Protein AF-A0A3D4QYA9-F1 (afdb_monomer)

Solvent-accessible surface area (backbone atoms only — not comparable to full-atom values): 11476 Å² total; per-residue (Å²): 119,68,68,63,53,51,53,52,53,53,53,50,51,51,52,52,50,52,54,54,56,55,59,68,63,69,72,72,74,87,55,93,88,42,96,85,51,82,88,72,54,69,64,58,55,50,51,50,52,50,51,49,52,65,72,68,52,95,71,85,90,79,85,86,74,91,77,74,86,68,78,81,72,56,66,67,61,55,52,50,53,53,49,53,52,51,52,51,50,51,52,51,54,50,50,53,54,50,49,56,54,49,52,54,50,49,55,52,51,49,56,52,45,52,60,65,67,50,52,71,44,82,46,78,46,44,50,77,29,30,40,36,29,26,57,71,9,35,40,29,37,68,44,58,44,37,22,29,28,31,24,85,90,45,48,27,32,30,69,69,80,74,46,68,31,44,68,68,42,74,56,63,65,74,34,43,31,38,2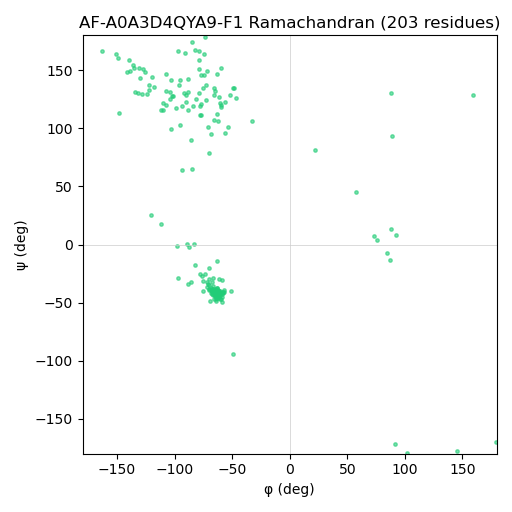2,86,42,69,46,63,14,30,42,36,31,73,28,75,50,35,36,32,37,37,27,69,55,68,47,81,85

Radius of gyration: 50.45 Å; Cα contacts (8 Å, |Δi|>4): 268; chains: 1; bounding box: 136×49×94 Å

Secondary structure (DSSP, 8-state):
-HHHHHHHHHHHHHHHHHHHHHHHTT-----TTSTTS----HHHHHHHHHHHHHHH-------SS---------HHHHHHHHHHHHHHHHHHHHHHHHHHHHHHHHHHHHHHHHHHH--SEEEEEETT-EEEE-TT-EEEEEES-EEEE-BTTBPEEETTTTEEEPTTPEEPTT-EEE-SSSSS-EEEE-SSEEEEEEES-EEE-

Structure (mmCIF, N/CA/C/O backbone):
data_AF-A0A3D4QYA9-F1
#
_entry.id   AF-A0A3D4QYA9-F1
#
loop_
_atom_site.group_PDB
_atom_site.id
_atom_site.type_symbol
_atom_site.label_atom_id
_atom_site.label_alt_id
_atom_site.label_comp_id
_atom_site.label_asym_id
_atom_site.label_entity_id
_atom_site.label_seq_id
_atom_site.pdbx_PDB_ins_code
_atom_site.Cartn_x
_atom_site.Cartn_y
_atom_site.Cartn_z
_atom_site.occupancy
_atom_site.B_iso_or_equiv
_atom_site.auth_seq_id
_atom_site.auth_comp_id
_atom_site.auth_asym_id
_atom_site.auth_atom_id
_atom_site.pdbx_PDB_model_num
ATOM 1 N N . MET A 1 1 ? 113.263 33.144 -18.956 1.00 58.06 1 MET A N 1
ATOM 2 C CA . MET A 1 1 ? 112.636 31.944 -19.574 1.00 58.06 1 MET A CA 1
ATOM 3 C C . MET A 1 1 ? 111.097 31.879 -19.493 1.00 58.06 1 MET A C 1
ATOM 5 O O . MET A 1 1 ? 110.499 31.242 -20.350 1.00 58.06 1 MET A O 1
ATOM 9 N N . ARG A 1 2 ? 110.417 32.548 -18.541 1.00 56.66 2 ARG A N 1
ATOM 10 C CA . ARG A 1 2 ? 108.942 32.464 -18.377 1.00 56.66 2 ARG A CA 1
ATOM 11 C C . ARG A 1 2 ? 108.107 33.177 -19.464 1.00 56.66 2 ARG A C 1
ATOM 13 O O . ARG A 1 2 ? 107.046 32.678 -19.818 1.00 56.66 2 ARG A O 1
ATOM 20 N N . LYS A 1 3 ? 108.591 34.290 -20.041 1.00 63.91 3 LYS A N 1
ATOM 21 C CA . LYS A 1 3 ? 107.883 35.043 -21.106 1.00 63.91 3 LYS A CA 1
ATOM 22 C C . LYS A 1 3 ? 107.712 34.231 -22.400 1.00 63.91 3 LYS A C 1
ATOM 24 O O . LYS A 1 3 ? 106.603 34.141 -22.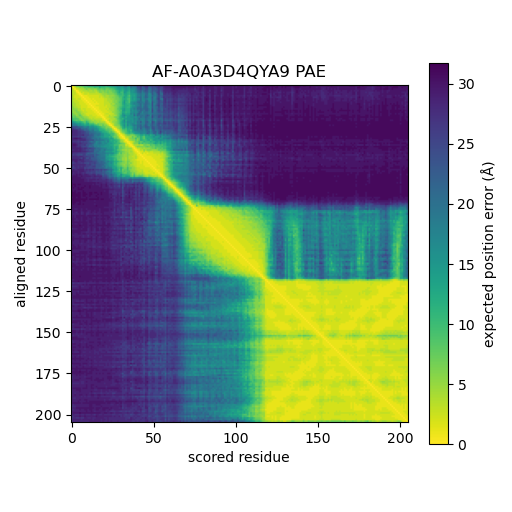905 1.00 63.91 3 LYS A O 1
ATOM 29 N N . LYS A 1 4 ? 108.775 33.565 -22.878 1.00 65.44 4 LYS A N 1
ATOM 30 C CA . LYS A 1 4 ? 108.730 32.738 -24.104 1.00 65.44 4 LYS A CA 1
ATOM 31 C C . LYS A 1 4 ? 107.770 31.545 -23.979 1.00 65.44 4 LYS A C 1
ATOM 33 O O . LYS A 1 4 ? 107.049 31.252 -24.920 1.00 65.44 4 LYS A O 1
ATOM 38 N N . ARG A 1 5 ? 107.694 30.914 -22.797 1.00 69.19 5 ARG A N 1
ATOM 39 C CA . ARG A 1 5 ? 106.740 29.821 -22.529 1.00 69.19 5 ARG A CA 1
ATOM 40 C C . ARG A 1 5 ? 105.282 30.298 -22.544 1.00 69.19 5 ARG A C 1
ATOM 42 O O . ARG A 1 5 ? 104.446 29.615 -23.111 1.00 69.19 5 ARG A O 1
ATOM 49 N N . ARG A 1 6 ? 104.978 31.483 -21.995 1.00 74.19 6 ARG A N 1
ATOM 50 C CA . ARG A 1 6 ? 103.620 32.067 -22.053 1.00 74.19 6 ARG A CA 1
ATOM 51 C C . ARG A 1 6 ? 103.184 32.392 -23.483 1.00 74.19 6 ARG A C 1
ATOM 53 O O . ARG A 1 6 ? 102.049 32.110 -23.834 1.00 74.19 6 ARG A O 1
ATOM 60 N N . VAL A 1 7 ? 104.093 32.921 -24.305 1.00 75.94 7 VAL A N 1
ATOM 61 C CA . VAL A 1 7 ? 103.821 33.188 -25.730 1.00 75.94 7 VAL A CA 1
ATOM 62 C C . VAL A 1 7 ? 103.520 31.890 -26.487 1.00 75.94 7 VAL A C 1
ATOM 64 O O . VAL A 1 7 ? 102.583 31.857 -27.275 1.00 75.94 7 VAL A O 1
ATOM 67 N N . LEU A 1 8 ? 104.243 30.804 -26.190 1.00 80.06 8 LEU A N 1
ATOM 68 C CA . LEU A 1 8 ? 103.997 29.496 -26.803 1.00 80.06 8 LEU A CA 1
ATOM 69 C C . LEU A 1 8 ? 102.608 28.929 -26.444 1.00 80.06 8 LEU A C 1
ATOM 71 O O . LEU A 1 8 ? 101.908 28.430 -27.318 1.00 80.06 8 LEU A O 1
ATOM 75 N N . TYR A 1 9 ? 102.183 29.051 -25.180 1.00 81.62 9 TYR A N 1
ATOM 76 C CA . TYR A 1 9 ? 100.856 28.588 -24.754 1.00 81.62 9 TYR A CA 1
ATOM 77 C C . TYR A 1 9 ? 99.718 29.407 -25.369 1.00 81.62 9 TYR A C 1
ATOM 79 O O . TYR A 1 9 ? 98.710 28.832 -25.766 1.00 81.62 9 TYR A O 1
ATOM 87 N N . VAL A 1 10 ? 99.883 30.728 -25.501 1.00 81.75 10 VAL A N 1
ATOM 88 C CA . VAL A 1 10 ? 98.885 31.587 -26.161 1.00 81.75 10 VAL A CA 1
ATOM 89 C C . VAL A 1 10 ? 98.782 31.262 -27.652 1.00 81.75 10 VAL A C 1
ATOM 91 O O . VAL A 1 10 ? 97.675 31.204 -28.175 1.00 81.75 10 VAL A O 1
ATOM 94 N N . ALA A 1 11 ? 99.902 30.981 -28.323 1.00 82.06 11 ALA A N 1
ATOM 95 C CA . ALA A 1 11 ? 99.899 30.563 -29.725 1.00 82.06 11 ALA A CA 1
ATOM 96 C C . ALA A 1 11 ? 99.204 29.206 -29.926 1.00 82.06 11 ALA A C 1
ATOM 98 O O . ALA A 1 11 ? 98.417 29.055 -30.857 1.00 82.06 11 ALA A O 1
ATOM 99 N N . PHE A 1 12 ? 99.436 28.241 -29.030 1.00 84.62 12 PHE A N 1
ATOM 100 C CA . PHE A 1 12 ? 98.763 26.942 -29.087 1.00 84.62 12 PHE A CA 1
ATOM 101 C C . PHE A 1 12 ? 97.258 27.061 -28.819 1.00 84.62 12 PHE A C 1
ATOM 103 O O . PHE A 1 12 ? 96.459 26.442 -29.513 1.00 84.62 12 PHE A O 1
ATOM 110 N N . LEU A 1 13 ? 96.859 27.904 -27.862 1.00 83.94 13 LEU A N 1
ATOM 111 C CA . LEU A 1 13 ? 95.450 28.140 -27.543 1.00 83.94 13 LEU A CA 1
ATOM 112 C C . LEU A 1 13 ? 94.735 28.875 -28.689 1.00 83.94 13 LEU A C 1
ATOM 114 O O . LEU A 1 13 ? 93.625 28.501 -29.047 1.00 83.94 13 LEU A O 1
ATOM 118 N N . LEU A 1 14 ? 95.398 29.836 -29.339 1.00 82.56 14 LEU A N 1
ATOM 119 C CA . LEU A 1 14 ? 94.901 30.454 -30.573 1.00 82.56 14 LEU A CA 1
ATOM 120 C C . LEU A 1 14 ? 94.747 29.431 -31.702 1.00 82.56 14 LEU A C 1
ATOM 122 O O . LEU A 1 14 ? 93.726 29.433 -32.380 1.00 82.56 14 LEU A O 1
ATOM 126 N N . MET A 1 15 ? 95.709 28.525 -31.879 1.00 82.75 15 MET A N 1
ATOM 127 C CA . MET A 1 15 ? 95.613 27.480 -32.901 1.00 82.75 15 MET A CA 1
ATOM 128 C C . MET A 1 15 ? 94.478 26.485 -32.604 1.00 82.75 15 MET A C 1
ATOM 130 O O . MET A 1 15 ? 93.762 26.075 -33.515 1.00 82.75 15 MET A O 1
ATOM 134 N N . ALA A 1 16 ? 94.266 26.139 -31.332 1.00 80.50 16 ALA A N 1
ATOM 135 C CA . ALA A 1 16 ? 93.157 25.293 -30.894 1.00 80.50 16 ALA A CA 1
ATOM 136 C C . ALA A 1 16 ? 91.791 25.967 -31.125 1.00 80.50 16 ALA A C 1
ATOM 138 O O . ALA A 1 16 ? 90.848 25.323 -31.572 1.00 80.50 16 ALA A O 1
ATOM 139 N N . VAL A 1 17 ? 91.686 27.279 -30.892 1.00 80.44 17 VAL A N 1
ATOM 140 C CA . VAL A 1 17 ? 90.458 28.042 -31.173 1.00 80.44 17 VAL A CA 1
ATOM 141 C C . VAL A 1 17 ? 90.207 28.147 -32.678 1.00 80.44 17 VAL A C 1
ATOM 143 O O . VAL A 1 17 ? 89.078 27.954 -33.118 1.00 80.44 17 VAL A O 1
ATOM 146 N N . VAL A 1 18 ? 91.248 28.382 -33.484 1.00 78.19 18 VAL A N 1
ATOM 147 C CA . VAL A 1 18 ? 91.127 28.425 -34.951 1.00 78.19 18 VAL A CA 1
ATOM 148 C C . VAL A 1 18 ? 90.703 27.064 -35.508 1.00 78.19 18 VAL A C 1
ATOM 150 O O . VAL A 1 18 ? 89.824 27.011 -36.360 1.00 78.19 18 VAL A O 1
ATOM 153 N N . THR A 1 19 ? 91.258 25.963 -34.996 1.00 72.25 19 THR A N 1
ATOM 154 C CA . THR A 1 19 ? 90.879 24.604 -35.426 1.00 72.25 19 THR A CA 1
ATOM 155 C C . THR A 1 19 ? 89.474 24.199 -34.967 1.00 72.25 19 THR A C 1
ATOM 157 O O . THR A 1 19 ? 88.755 23.545 -35.718 1.00 72.25 19 THR A O 1
ATOM 160 N N . ALA A 1 20 ? 89.028 24.637 -33.786 1.00 66.56 20 ALA A N 1
ATOM 161 C CA . ALA A 1 20 ? 87.646 24.436 -33.343 1.00 66.56 20 ALA A CA 1
ATOM 162 C C . ALA A 1 20 ? 86.640 25.252 -34.178 1.00 66.56 20 ALA A C 1
ATOM 164 O O . ALA A 1 20 ? 85.556 24.762 -34.495 1.00 66.56 20 ALA A O 1
ATOM 165 N N . PHE A 1 21 ? 87.006 26.473 -34.582 1.00 65.50 21 PHE A N 1
ATOM 166 C CA . PHE A 1 21 ? 86.156 27.328 -35.412 1.00 65.50 21 PHE A CA 1
ATOM 167 C C . PHE A 1 21 ? 86.039 26.814 -36.857 1.00 65.50 21 PHE A C 1
ATOM 169 O O . PHE A 1 21 ? 84.971 26.907 -37.457 1.00 65.50 21 PHE A O 1
ATOM 176 N N . THR A 1 22 ? 87.097 26.212 -37.415 1.00 63.59 22 THR A N 1
ATOM 177 C CA . THR A 1 22 ? 87.034 25.598 -38.753 1.00 63.59 22 THR A CA 1
ATOM 178 C C . THR A 1 22 ? 86.294 24.259 -38.761 1.00 63.59 22 THR A C 1
ATOM 180 O O . THR A 1 22 ? 85.612 23.964 -39.738 1.00 63.59 22 THR A O 1
ATOM 183 N N . ALA A 1 23 ? 86.348 23.476 -37.677 1.00 58.88 23 ALA A N 1
ATOM 184 C CA . ALA A 1 23 ? 85.571 22.239 -37.557 1.00 58.88 23 ALA A CA 1
ATOM 185 C C . ALA A 1 23 ? 84.053 22.496 -37.455 1.00 58.88 23 ALA A C 1
ATOM 187 O O . ALA A 1 23 ? 83.264 21.714 -37.981 1.00 58.88 23 ALA A O 1
ATOM 188 N N . ALA A 1 24 ? 83.633 23.617 -36.853 1.00 53.41 24 ALA A N 1
ATOM 189 C CA . ALA A 1 24 ? 82.222 24.013 -36.778 1.00 53.41 24 ALA A CA 1
ATOM 190 C C . ALA A 1 24 ? 81.623 24.443 -38.137 1.00 53.41 24 ALA A C 1
ATOM 192 O O . ALA A 1 24 ? 80.409 24.395 -38.310 1.00 53.41 24 ALA A O 1
ATOM 193 N N . GLN A 1 25 ? 82.459 24.807 -39.118 1.00 55.16 25 GLN A N 1
ATOM 194 C CA . GLN A 1 25 ? 82.044 25.170 -40.483 1.00 55.16 25 GLN A CA 1
ATOM 195 C C . GLN A 1 25 ? 81.945 23.953 -41.431 1.00 55.16 25 GLN A C 1
ATOM 197 O O . GLN A 1 25 ? 81.563 24.111 -42.587 1.00 55.16 25 GLN A O 1
ATOM 202 N N . ALA A 1 26 ? 82.274 22.736 -40.970 1.00 50.09 26 ALA A N 1
ATOM 203 C CA . ALA A 1 26 ? 82.218 21.509 -41.778 1.00 50.09 26 ALA A CA 1
ATOM 204 C C . ALA A 1 26 ? 80.819 20.863 -41.847 1.00 50.09 26 ALA A C 1
ATOM 206 O O . ALA A 1 26 ? 80.640 19.852 -42.522 1.00 50.09 26 ALA A O 1
ATOM 207 N N . ALA A 1 27 ? 79.811 21.457 -41.205 1.00 51.06 27 ALA A N 1
ATOM 208 C CA . ALA A 1 27 ? 78.408 21.143 -41.451 1.00 51.06 27 ALA A CA 1
ATOM 209 C C . ALA A 1 27 ? 77.847 22.116 -42.501 1.00 51.06 27 ALA A C 1
ATOM 211 O O . ALA A 1 27 ? 76.977 22.933 -42.212 1.00 51.06 27 ALA A O 1
ATOM 212 N N . THR A 1 28 ? 78.380 22.054 -43.725 1.00 50.16 28 THR A N 1
ATOM 213 C CA . THR A 1 28 ? 77.720 22.681 -44.873 1.00 50.16 28 THR A CA 1
ATOM 214 C C . THR A 1 28 ? 76.471 21.856 -45.175 1.00 50.16 28 THR A C 1
ATOM 216 O O . THR A 1 28 ? 76.530 20.731 -45.670 1.00 50.16 28 THR A O 1
ATOM 219 N N . SER A 1 29 ? 75.324 22.360 -44.737 1.00 52.62 29 SER A N 1
ATOM 220 C CA . SER A 1 29 ? 74.022 21.796 -45.061 1.00 52.62 29 SER A CA 1
ATOM 221 C C . SER A 1 29 ? 73.850 21.811 -46.578 1.00 52.62 29 SER A C 1
ATOM 223 O O . SER A 1 29 ? 73.904 22.877 -47.188 1.00 52.62 29 SER A O 1
ATOM 225 N N . ALA A 1 30 ? 73.666 20.629 -47.171 1.00 53.91 30 ALA A N 1
ATOM 226 C CA . ALA A 1 30 ? 73.371 20.449 -48.586 1.00 53.91 30 ALA A CA 1
ATOM 227 C C . ALA A 1 30 ? 72.145 21.291 -48.974 1.00 53.91 30 ALA A C 1
ATOM 229 O O . ALA A 1 30 ? 71.004 20.937 -48.679 1.00 53.91 30 ALA A O 1
ATOM 230 N N . GLN A 1 31 ? 72.402 22.439 -49.596 1.00 57.50 31 GLN A N 1
ATOM 231 C CA . GLN A 1 31 ? 71.375 23.293 -50.171 1.00 57.50 31 GLN A CA 1
ATOM 232 C C . GLN A 1 31 ? 70.972 22.670 -51.524 1.00 57.50 31 GLN A C 1
ATOM 234 O O . GLN A 1 31 ? 71.870 22.348 -52.313 1.00 57.50 31 GLN A O 1
ATOM 239 N N . PRO A 1 32 ? 69.671 22.478 -51.811 1.00 61.09 32 PRO A N 1
ATOM 240 C CA . PRO A 1 32 ? 69.214 21.939 -53.094 1.00 61.09 32 PRO A CA 1
ATOM 241 C C . PRO A 1 32 ? 69.815 22.719 -54.275 1.00 61.09 32 PRO A C 1
ATOM 243 O O . PRO A 1 32 ? 69.748 23.950 -54.282 1.00 61.09 32 PRO A O 1
ATOM 246 N N . GLY A 1 33 ? 70.419 22.022 -55.246 1.00 65.25 33 GLY A N 1
ATOM 247 C CA . GLY A 1 33 ? 71.096 22.640 -56.395 1.00 65.25 33 GLY A CA 1
ATOM 248 C C . GLY A 1 33 ? 72.581 23.003 -56.211 1.00 65.25 33 GLY A C 1
ATOM 249 O O . GLY A 1 33 ? 73.117 23.754 -57.025 1.00 65.25 33 GLY A O 1
ATOM 250 N N . SER A 1 34 ? 73.255 22.513 -55.162 1.00 71.69 34 SER A N 1
ATOM 251 C CA . SER A 1 34 ? 74.718 22.651 -54.998 1.00 71.69 34 SER A CA 1
ATOM 252 C C . SER A 1 34 ? 75.513 21.642 -55.845 1.00 71.69 34 SER A C 1
ATOM 254 O O . SER A 1 34 ? 74.964 20.654 -56.315 1.00 71.69 34 SER A O 1
ATOM 256 N N . GLU A 1 35 ? 76.827 21.835 -56.003 1.00 62.38 35 GLU A N 1
ATOM 257 C CA . GLU A 1 35 ? 77.699 20.905 -56.755 1.00 62.38 35 GLU A CA 1
ATOM 258 C C . GLU A 1 35 ? 77.784 19.489 -56.146 1.00 62.38 35 GLU A C 1
ATOM 260 O O . GLU A 1 35 ? 78.235 18.557 -56.807 1.00 62.38 35 GLU A O 1
ATOM 265 N N . PHE A 1 36 ? 77.340 19.316 -54.895 1.00 57.78 36 PHE A N 1
ATOM 266 C CA . PHE A 1 36 ? 77.221 18.012 -54.234 1.00 57.78 36 PHE A CA 1
ATOM 267 C C . PHE A 1 36 ? 75.856 17.338 -54.465 1.00 57.78 36 PHE A C 1
ATOM 269 O O . PHE A 1 36 ? 75.622 16.251 -53.936 1.00 57.78 36 PHE A O 1
ATOM 276 N N . ASP A 1 37 ? 74.954 17.968 -55.225 1.00 73.12 37 ASP A N 1
ATOM 277 C CA . ASP A 1 37 ? 73.668 17.394 -55.620 1.00 73.12 37 ASP A CA 1
ATOM 278 C C . ASP A 1 37 ? 73.887 16.387 -56.767 1.00 73.12 37 ASP A C 1
ATOM 280 O O . ASP A 1 37 ? 74.420 16.759 -57.820 1.00 73.12 37 ASP A O 1
ATOM 284 N N . PRO A 1 38 ? 73.554 15.094 -56.593 1.00 73.12 38 PRO A N 1
ATOM 285 C CA . PRO A 1 38 ? 73.741 14.109 -57.647 1.00 73.12 38 PRO A CA 1
ATOM 286 C C . PRO A 1 38 ? 72.924 14.481 -58.889 1.00 73.12 38 PRO A C 1
ATOM 288 O O . PRO A 1 38 ? 71.696 14.550 -58.851 1.00 73.12 38 PRO A O 1
ATOM 291 N N . LEU A 1 39 ? 73.599 14.648 -60.031 1.00 73.12 39 LEU A N 1
ATOM 292 C CA . LEU A 1 39 ? 72.913 14.806 -61.310 1.00 73.12 39 LEU A CA 1
ATOM 293 C C . LEU A 1 39 ? 72.178 13.508 -61.659 1.00 73.12 39 LEU A C 1
ATOM 295 O O . LEU A 1 39 ? 72.786 12.516 -62.063 1.00 73.12 39 LEU A O 1
ATOM 299 N N . VAL A 1 40 ? 70.855 13.529 -61.540 1.00 78.56 40 VAL A N 1
ATOM 300 C CA . VAL A 1 40 ? 69.990 12.472 -62.065 1.00 78.56 40 VAL A CA 1
ATOM 301 C C . VAL A 1 40 ? 69.610 12.774 -63.511 1.00 78.56 40 VAL A C 1
ATOM 303 O O . VAL A 1 40 ? 69.398 13.924 -63.901 1.00 78.56 40 VAL A O 1
ATOM 306 N N . THR A 1 41 ? 69.530 11.735 -64.341 1.00 82.00 41 THR A N 1
ATOM 307 C CA . THR A 1 41 ? 69.090 11.893 -65.728 1.00 82.00 41 THR A CA 1
ATOM 308 C C . THR A 1 41 ? 67.591 12.169 -65.772 1.00 82.00 41 THR A C 1
ATOM 310 O O . THR A 1 41 ? 66.820 11.660 -64.956 1.00 82.00 41 THR A O 1
ATOM 313 N N . LYS A 1 42 ? 67.147 12.928 -66.781 1.00 78.81 42 LYS A N 1
ATOM 314 C CA . LYS A 1 42 ? 65.717 13.157 -67.035 1.00 78.81 42 LYS A CA 1
ATOM 315 C C . LYS A 1 42 ? 64.931 11.837 -67.089 1.00 78.81 42 LYS A C 1
ATOM 317 O O . LYS A 1 42 ? 63.853 11.752 -66.521 1.00 78.81 42 LYS A O 1
ATOM 322 N N . SER A 1 43 ? 65.502 10.799 -67.708 1.00 83.06 43 SER A N 1
ATOM 323 C CA . SER A 1 43 ? 64.874 9.477 -67.806 1.00 83.06 43 SER A CA 1
ATOM 324 C C . SER A 1 43 ? 64.653 8.810 -66.449 1.00 83.06 43 SER A C 1
ATOM 326 O O . SER A 1 43 ? 63.624 8.180 -66.267 1.00 83.06 43 SER A O 1
ATOM 328 N N . TYR A 1 44 ? 65.582 8.963 -65.500 1.00 82.00 44 TYR A N 1
ATOM 329 C CA . TYR A 1 44 ? 65.439 8.411 -64.153 1.00 82.00 44 TYR A CA 1
ATOM 330 C C . TYR A 1 44 ? 64.306 9.104 -63.392 1.00 82.00 44 TYR A C 1
ATOM 332 O O . TYR A 1 44 ? 63.493 8.451 -62.747 1.00 82.00 44 TYR A O 1
ATOM 340 N N . VAL A 1 45 ? 64.213 10.431 -63.506 1.00 80.75 45 VAL A N 1
ATOM 341 C CA . VAL A 1 45 ? 63.112 11.199 -62.906 1.00 80.75 45 VAL A CA 1
ATOM 342 C C . VA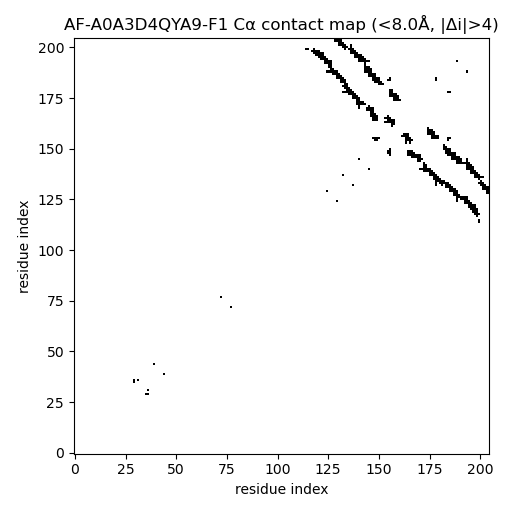L A 1 45 ? 61.773 10.804 -63.532 1.00 80.75 45 VAL A C 1
ATOM 344 O O . VAL A 1 45 ? 60.818 10.534 -62.806 1.00 80.75 45 VAL A O 1
ATOM 347 N N . ASP A 1 46 ? 61.716 10.704 -64.862 1.00 79.81 46 ASP A N 1
ATOM 348 C CA . ASP A 1 46 ? 60.513 10.306 -65.598 1.00 79.81 46 ASP A CA 1
ATOM 349 C C . ASP A 1 46 ? 60.075 8.870 -65.239 1.00 79.81 46 ASP A C 1
ATOM 351 O O . ASP A 1 46 ? 58.896 8.636 -64.979 1.00 79.81 46 ASP A O 1
ATOM 355 N N . GLU A 1 47 ? 61.013 7.919 -65.159 1.00 83.12 47 GLU A N 1
ATOM 356 C CA . GLU A 1 47 ? 60.763 6.521 -64.773 1.00 83.12 47 GLU A CA 1
ATOM 357 C C . GLU A 1 47 ? 60.215 6.422 -63.348 1.00 83.12 47 GLU A C 1
ATOM 359 O O . GLU A 1 47 ? 59.230 5.722 -63.107 1.00 83.12 47 GLU A O 1
ATOM 364 N N . GLN A 1 48 ? 60.797 7.167 -62.405 1.00 81.25 48 GLN A N 1
ATOM 365 C CA . GLN A 1 48 ? 60.309 7.181 -61.031 1.00 81.25 48 GLN A CA 1
ATOM 366 C C . GLN A 1 48 ? 58.913 7.803 -60.946 1.00 81.25 48 GLN A C 1
ATOM 368 O O . GLN A 1 48 ? 58.039 7.235 -60.297 1.00 81.25 48 GLN A O 1
ATOM 373 N N . ILE A 1 49 ? 58.642 8.903 -61.656 1.00 80.88 49 ILE A N 1
ATOM 374 C CA . ILE A 1 49 ? 57.293 9.490 -61.733 1.00 80.88 49 ILE A CA 1
ATOM 375 C C . ILE A 1 49 ? 56.297 8.503 -62.351 1.00 80.88 49 ILE A C 1
ATOM 377 O O . ILE A 1 49 ? 55.168 8.391 -61.869 1.00 80.88 49 ILE A O 1
ATOM 381 N N . GLN A 1 50 ? 56.696 7.759 -63.382 1.00 79.12 50 GLN A N 1
ATOM 382 C CA . GLN A 1 50 ? 55.852 6.759 -64.031 1.00 79.12 50 GLN A CA 1
ATOM 383 C C . GLN A 1 50 ? 55.568 5.570 -63.100 1.00 79.12 50 GLN A C 1
ATOM 385 O O . GLN A 1 50 ? 54.421 5.132 -62.996 1.00 79.12 50 GLN A O 1
ATOM 390 N N . LEU A 1 51 ? 56.571 5.107 -62.349 1.00 75.44 51 LEU A N 1
ATOM 391 C CA . LEU A 1 51 ? 56.423 4.097 -61.300 1.00 75.44 51 LEU A CA 1
ATOM 392 C C . LEU A 1 51 ? 55.507 4.582 -60.173 1.00 75.44 51 LEU A C 1
ATOM 394 O O . LEU A 1 51 ? 54.601 3.853 -59.769 1.00 75.44 51 LEU A O 1
ATOM 398 N N . LEU A 1 52 ? 55.687 5.814 -59.698 1.00 71.44 52 LEU A N 1
ATOM 399 C CA . LEU A 1 52 ? 54.813 6.439 -58.705 1.00 71.44 52 LEU A CA 1
ATOM 400 C C . LEU A 1 52 ? 53.374 6.559 -59.225 1.00 71.44 52 LEU A C 1
ATOM 402 O O . LEU A 1 52 ? 52.444 6.198 -58.513 1.00 71.44 52 LEU A O 1
ATOM 406 N N . THR A 1 53 ? 53.190 6.967 -60.479 1.00 69.81 53 THR A N 1
ATOM 407 C CA . THR A 1 53 ? 51.876 7.080 -61.133 1.00 69.81 53 THR A CA 1
ATOM 408 C C . THR A 1 53 ? 51.208 5.711 -61.280 1.00 69.81 53 THR A C 1
ATOM 410 O O . THR A 1 53 ? 50.018 5.568 -61.012 1.00 69.81 53 THR A O 1
ATOM 413 N N . SER A 1 54 ? 51.975 4.672 -61.624 1.00 66.69 54 SER A N 1
ATOM 414 C CA . SER A 1 54 ? 51.474 3.294 -61.698 1.00 66.69 54 SER A CA 1
ATOM 415 C C . SER A 1 54 ? 51.077 2.732 -60.326 1.00 66.69 54 SER A C 1
ATOM 417 O O . SER A 1 54 ? 50.080 2.021 -60.227 1.00 66.69 54 SER A O 1
ATOM 419 N N . LYS A 1 55 ? 51.808 3.094 -59.257 1.00 68.19 55 LYS A N 1
ATOM 420 C CA . LYS A 1 55 ? 51.505 2.707 -57.869 1.00 68.19 55 LYS A CA 1
ATOM 421 C C . LYS A 1 55 ? 50.344 3.498 -57.256 1.00 68.19 55 LYS A C 1
ATOM 423 O O . LYS A 1 55 ? 49.694 2.978 -56.356 1.00 68.19 55 LYS A O 1
ATOM 428 N N . ILE A 1 56 ? 50.096 4.727 -57.717 1.00 72.56 56 ILE A N 1
ATOM 429 C CA . ILE A 1 56 ? 49.013 5.602 -57.230 1.00 72.56 56 ILE A CA 1
ATOM 430 C C . ILE A 1 56 ? 47.654 5.284 -57.882 1.00 72.56 56 ILE A C 1
ATOM 432 O O . ILE A 1 56 ? 46.624 5.585 -57.291 1.00 72.56 56 ILE A O 1
ATOM 436 N N . GLY A 1 57 ? 47.627 4.568 -59.009 1.00 54.78 57 GLY A N 1
ATOM 437 C CA . GLY A 1 57 ? 46.423 3.882 -59.483 1.00 54.78 57 GLY A CA 1
ATOM 438 C C . GLY A 1 57 ? 45.481 4.716 -60.363 1.00 54.78 57 GLY A C 1
ATOM 439 O O . GLY A 1 57 ? 45.098 5.837 -60.050 1.00 54.78 57 GLY A O 1
ATOM 440 N N . THR A 1 58 ? 45.126 4.101 -61.495 1.00 54.09 58 THR A N 1
ATOM 441 C CA . THR A 1 58 ? 43.899 4.247 -62.303 1.00 54.09 58 THR A CA 1
ATOM 442 C C . THR A 1 58 ? 43.089 5.544 -62.151 1.00 54.09 58 THR A C 1
ATOM 444 O O . THR A 1 58 ? 42.030 5.565 -61.529 1.00 54.09 58 THR A O 1
ATOM 447 N N . GLY A 1 59 ? 43.523 6.599 -62.834 1.00 44.84 59 GLY A N 1
ATOM 448 C CA . GLY A 1 59 ? 42.699 7.764 -63.149 1.00 44.84 59 GLY A CA 1
ATOM 449 C C . GLY A 1 59 ? 43.152 8.345 -64.483 1.00 44.84 59 GLY A C 1
ATOM 450 O O . GLY A 1 59 ? 44.290 8.782 -64.617 1.00 44.84 59 GLY A O 1
ATOM 451 N N . THR A 1 60 ? 42.293 8.269 -65.496 1.00 46.47 60 THR A N 1
ATOM 452 C CA . THR A 1 60 ? 42.522 8.736 -66.872 1.00 46.47 60 THR A CA 1
ATOM 453 C C . THR A 1 60 ? 43.075 10.173 -66.916 1.00 46.47 60 THR A C 1
ATOM 455 O O . THR A 1 60 ? 42.525 11.042 -66.236 1.00 46.47 60 THR A O 1
ATOM 458 N N . PRO A 1 61 ? 44.109 10.480 -67.725 1.00 47.78 61 PRO A N 1
ATOM 459 C CA . PRO A 1 61 ? 44.669 11.824 -67.775 1.00 47.78 61 PRO A CA 1
ATOM 460 C C . PRO A 1 61 ? 43.771 12.746 -68.611 1.00 47.78 61 PRO A C 1
ATOM 462 O O . PRO A 1 61 ? 43.671 12.609 -69.829 1.00 47.78 61 PRO A O 1
ATOM 465 N N . SER A 1 62 ? 43.132 13.707 -67.946 1.00 40.41 62 SER A N 1
ATOM 466 C CA . SER A 1 62 ? 42.518 14.881 -68.567 1.00 40.41 62 SER A CA 1
ATOM 467 C C . SER A 1 62 ? 43.524 16.033 -68.547 1.00 40.41 62 SER A C 1
ATOM 469 O O . SER A 1 62 ? 43.984 16.463 -67.491 1.00 40.41 62 SER A O 1
ATOM 471 N N . THR A 1 63 ? 43.875 16.515 -69.734 1.00 42.72 63 THR A N 1
ATOM 472 C CA . THR A 1 63 ? 44.803 17.614 -70.002 1.00 42.72 63 THR A CA 1
ATOM 473 C C . THR A 1 63 ? 44.340 18.946 -69.397 1.00 42.72 63 THR A C 1
ATOM 475 O O . THR A 1 63 ? 43.263 19.430 -69.721 1.00 42.72 63 THR A O 1
ATOM 478 N N . GLY A 1 64 ? 45.225 19.584 -68.620 1.00 50.44 64 GLY A N 1
ATOM 479 C CA . GLY A 1 64 ? 45.285 21.042 -68.451 1.00 50.44 64 GLY A CA 1
ATOM 480 C C . GLY A 1 64 ? 44.428 21.650 -67.335 1.00 50.44 64 GLY A C 1
ATOM 481 O O . GLY A 1 64 ? 43.297 22.055 -67.568 1.00 50.44 64 GLY A O 1
ATOM 482 N N . GLY A 1 65 ? 45.018 21.829 -66.150 1.00 41.59 65 GLY A N 1
ATOM 483 C CA . GLY A 1 65 ? 44.467 22.677 -65.087 1.00 41.59 65 GLY A CA 1
ATOM 484 C C . GLY A 1 65 ? 45.022 22.317 -63.711 1.00 41.59 65 GLY A C 1
ATOM 485 O O . GLY A 1 65 ? 45.021 21.150 -63.339 1.00 41.59 65 GLY A O 1
ATOM 486 N N . THR A 1 66 ? 45.523 23.317 -62.981 1.00 42.91 66 THR A N 1
ATOM 487 C CA . THR A 1 66 ? 46.079 23.260 -61.616 1.00 42.91 66 THR A CA 1
ATOM 488 C C . THR A 1 66 ? 45.406 22.206 -60.726 1.00 42.91 66 THR A C 1
ATOM 490 O O . THR A 1 66 ? 44.277 22.389 -60.274 1.00 42.91 66 THR A O 1
ATOM 493 N N . SER A 1 67 ? 46.106 21.101 -60.458 1.00 39.97 67 SER A N 1
ATOM 494 C CA . SER A 1 67 ? 45.584 19.970 -59.691 1.00 39.97 67 SER A CA 1
ATOM 495 C C . SER A 1 67 ? 45.772 20.184 -58.186 1.00 39.97 67 SER A C 1
ATOM 497 O O . SER A 1 67 ? 46.768 19.759 -57.598 1.00 39.97 67 SER A O 1
ATOM 499 N N . THR A 1 68 ? 44.784 20.805 -57.544 1.00 40.44 68 THR A N 1
ATOM 500 C CA . THR A 1 68 ? 44.487 20.535 -56.132 1.00 40.44 68 THR A CA 1
ATOM 501 C C . THR A 1 68 ? 44.084 19.066 -56.051 1.00 40.44 68 THR A C 1
ATOM 503 O O . THR A 1 68 ? 43.021 18.693 -56.547 1.00 40.44 68 THR A O 1
ATOM 506 N N . GLY A 1 69 ? 44.964 18.218 -55.511 1.00 47.72 69 GLY A N 1
ATOM 507 C CA . GLY A 1 69 ? 44.733 16.781 -55.369 1.00 47.72 69 GLY A CA 1
ATOM 508 C C . GLY A 1 69 ? 43.454 16.512 -54.582 1.00 47.72 69 GLY A C 1
ATOM 509 O O . GLY A 1 69 ? 43.454 16.533 -53.356 1.00 47.72 69 GLY A O 1
ATOM 510 N N . THR A 1 70 ? 42.361 16.287 -55.302 1.00 44.72 70 THR A N 1
ATOM 511 C CA . THR A 1 70 ? 41.065 15.923 -54.744 1.00 44.72 70 THR A CA 1
ATOM 512 C C . THR A 1 70 ? 40.928 14.433 -54.997 1.00 44.72 70 THR A C 1
ATOM 514 O O . THR A 1 70 ? 40.656 14.019 -56.122 1.00 44.72 70 THR A O 1
ATOM 517 N N . GLY A 1 71 ? 41.203 13.615 -53.978 1.00 57.91 71 GLY A N 1
ATOM 518 C CA . GLY A 1 71 ? 40.833 12.204 -54.020 1.00 57.91 71 GLY A CA 1
ATOM 519 C C . GLY A 1 71 ? 39.331 12.129 -54.273 1.00 57.91 71 GLY A C 1
ATOM 520 O O . GLY A 1 71 ? 38.557 12.750 -53.544 1.00 57.91 71 GLY A O 1
ATOM 521 N N . THR A 1 72 ? 38.915 11.452 -55.340 1.00 60.50 72 THR A N 1
ATOM 522 C CA . THR A 1 72 ? 37.499 11.285 -55.662 1.00 60.50 72 THR A CA 1
ATOM 523 C C . THR A 1 72 ? 36.892 10.377 -54.603 1.00 60.50 72 THR A C 1
ATOM 525 O O . THR A 1 72 ? 37.013 9.156 -54.669 1.00 60.50 72 THR A O 1
ATOM 528 N N . VAL A 1 73 ? 36.303 10.979 -53.571 1.00 67.19 73 VAL A N 1
ATOM 529 C CA . VAL A 1 73 ? 35.433 10.269 -52.638 1.00 67.19 73 VAL A CA 1
ATOM 530 C C . VAL A 1 73 ? 34.286 9.713 -53.469 1.00 67.19 73 VAL A C 1
ATOM 532 O O . VAL A 1 73 ? 33.563 10.478 -54.104 1.00 67.19 73 VAL A O 1
ATOM 535 N N . ASP A 1 74 ? 34.161 8.390 -53.493 1.00 82.44 74 ASP A N 1
ATOM 536 C CA . ASP A 1 74 ? 33.110 7.712 -54.237 1.00 82.44 74 ASP A CA 1
ATOM 537 C C . ASP A 1 74 ? 31.752 8.116 -53.640 1.00 82.44 74 ASP A C 1
ATOM 539 O O . ASP A 1 74 ? 31.445 7.843 -52.474 1.00 82.44 74 ASP A O 1
ATOM 543 N N . GLU A 1 75 ? 30.968 8.867 -54.410 1.00 82.25 75 GLU A N 1
ATOM 544 C CA . GLU A 1 75 ? 29.774 9.573 -53.931 1.00 82.25 75 GLU A CA 1
ATOM 545 C C . GLU A 1 75 ? 28.716 8.597 -53.393 1.00 82.25 75 GLU A C 1
ATOM 547 O O . GLU A 1 75 ? 27.994 8.890 -52.437 1.00 82.25 75 GLU A O 1
ATOM 552 N N . GLN A 1 76 ? 28.694 7.381 -53.940 1.00 81.25 76 GLN A N 1
ATOM 553 C CA . GLN A 1 76 ? 27.852 6.289 -53.470 1.00 81.25 76 GLN A CA 1
ATOM 554 C C . GLN A 1 76 ? 28.255 5.801 -52.070 1.00 81.25 76 GLN A C 1
ATOM 556 O O . GLN A 1 76 ? 27.388 5.610 -51.217 1.00 81.25 76 GLN A O 1
ATOM 561 N N . VAL A 1 77 ? 29.556 5.648 -51.797 1.00 86.94 77 VAL A N 1
ATOM 562 C CA . VAL A 1 77 ? 30.058 5.266 -50.464 1.00 86.94 77 VAL A CA 1
ATOM 563 C C . VAL A 1 77 ? 29.705 6.347 -49.446 1.00 86.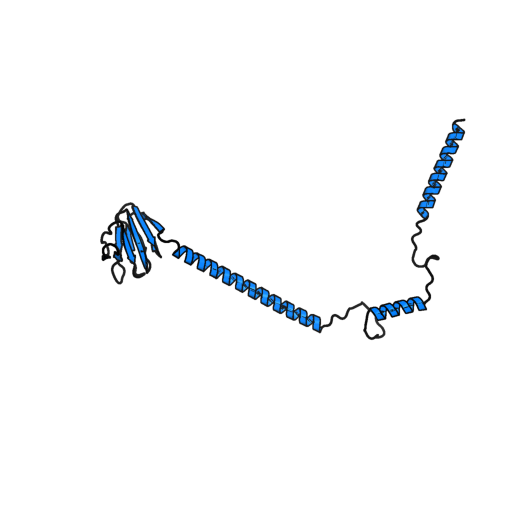94 77 VAL A C 1
ATOM 565 O O . VAL A 1 77 ? 29.255 6.041 -48.342 1.00 86.94 77 VAL A O 1
ATOM 568 N N . LEU A 1 78 ? 29.823 7.617 -49.838 1.00 85.19 78 LEU A N 1
ATOM 569 C CA . LEU A 1 78 ? 29.458 8.741 -48.983 1.00 85.19 78 LEU A CA 1
ATOM 570 C C . LEU A 1 78 ? 27.953 8.766 -48.661 1.00 85.19 78 LEU A C 1
ATOM 572 O O . LEU A 1 78 ? 27.571 9.062 -47.528 1.00 85.19 78 LEU A O 1
ATOM 576 N N . ASN A 1 79 ? 27.096 8.425 -49.624 1.00 88.56 79 ASN A N 1
ATOM 577 C CA . ASN A 1 79 ? 25.647 8.365 -49.421 1.00 88.56 79 ASN A CA 1
ATOM 578 C C . ASN A 1 79 ? 25.216 7.171 -48.558 1.00 88.56 79 ASN A C 1
ATOM 580 O O . ASN A 1 79 ? 24.334 7.325 -47.710 1.00 88.56 79 ASN A O 1
ATOM 584 N N . ASN A 1 80 ? 25.873 6.020 -48.704 1.00 91.38 80 ASN A N 1
ATOM 585 C CA . ASN A 1 80 ? 25.633 4.861 -47.846 1.00 91.38 80 ASN A CA 1
ATOM 586 C C . ASN A 1 80 ? 26.026 5.166 -46.397 1.00 91.38 80 ASN A C 1
ATOM 588 O O . ASN A 1 80 ? 25.198 5.022 -45.508 1.00 91.38 80 ASN A O 1
ATOM 592 N N . ILE A 1 81 ? 27.221 5.724 -46.164 1.00 94.81 81 ILE A N 1
ATOM 593 C CA . ILE A 1 81 ? 27.674 6.106 -44.815 1.00 94.81 81 ILE A CA 1
ATOM 594 C C . ILE A 1 81 ? 26.722 7.125 -44.177 1.00 94.81 81 ILE A C 1
ATOM 596 O O . ILE A 1 81 ? 26.402 7.018 -42.997 1.00 94.81 81 ILE A O 1
ATOM 600 N N . ARG A 1 82 ? 26.227 8.109 -44.938 1.00 94.00 82 ARG A N 1
ATOM 601 C CA . ARG A 1 82 ? 25.228 9.067 -44.431 1.00 94.00 82 ARG A CA 1
ATOM 602 C C . ARG A 1 82 ? 23.924 8.383 -44.024 1.00 94.00 82 ARG A C 1
ATOM 604 O O . ARG A 1 82 ? 23.322 8.781 -43.027 1.00 94.00 82 ARG A O 1
ATOM 611 N N . THR A 1 83 ? 23.495 7.385 -44.790 1.00 95.75 83 THR A N 1
ATOM 612 C CA . THR A 1 83 ? 22.278 6.616 -44.510 1.00 95.75 83 THR A CA 1
ATOM 613 C C . THR A 1 83 ? 22.469 5.747 -43.270 1.00 95.75 83 THR A C 1
ATOM 615 O O . THR A 1 83 ? 21.684 5.864 -42.334 1.00 95.75 83 THR A O 1
ATOM 618 N N . ASP A 1 84 ? 23.569 4.998 -43.194 1.00 96.00 84 ASP A N 1
ATOM 619 C CA . ASP A 1 84 ? 23.896 4.131 -42.058 1.00 96.00 84 ASP A CA 1
ATOM 620 C C . ASP A 1 84 ? 24.049 4.929 -40.759 1.00 96.00 84 ASP A C 1
ATOM 622 O O . ASP A 1 84 ? 23.539 4.533 -39.712 1.00 96.00 84 ASP A O 1
ATOM 626 N N . VAL A 1 85 ? 24.706 6.093 -40.813 1.00 96.88 85 VAL A N 1
ATOM 627 C CA . VAL A 1 85 ? 24.844 6.982 -39.650 1.00 96.88 85 VAL A CA 1
ATOM 628 C C . VAL A 1 85 ? 23.480 7.495 -39.197 1.00 96.88 85 VAL A C 1
ATOM 630 O O . VAL A 1 85 ? 23.217 7.531 -37.997 1.00 96.88 85 VAL A O 1
ATOM 633 N N . ARG A 1 86 ? 22.587 7.858 -40.123 1.00 96.62 86 ARG A N 1
ATOM 634 C CA . ARG A 1 86 ? 21.224 8.284 -39.778 1.00 96.62 86 ARG A CA 1
ATOM 635 C C . ARG A 1 86 ? 20.433 7.153 -39.123 1.00 96.62 86 ARG A C 1
ATOM 637 O O . ARG A 1 86 ? 19.750 7.385 -38.128 1.00 96.62 86 ARG A O 1
ATOM 644 N N . ASP A 1 87 ? 20.534 5.946 -39.658 1.00 96.75 87 ASP A N 1
ATOM 645 C CA . ASP A 1 87 ? 19.797 4.794 -39.148 1.00 96.75 87 ASP A CA 1
ATOM 646 C C . ASP A 1 87 ? 20.336 4.366 -37.772 1.00 96.75 87 ASP A C 1
ATOM 648 O O . ASP A 1 87 ? 19.553 4.105 -36.858 1.00 96.75 87 ASP A O 1
ATOM 652 N N . LEU A 1 88 ? 21.657 4.427 -37.566 1.00 97.25 88 LEU A N 1
ATOM 653 C CA . LEU A 1 88 ? 22.284 4.221 -36.259 1.00 97.25 88 LEU A CA 1
ATOM 654 C C . LEU A 1 88 ? 21.891 5.305 -35.246 1.00 97.25 88 LEU A C 1
ATOM 656 O O . LEU A 1 88 ? 21.650 4.985 -34.081 1.00 97.25 88 LEU A O 1
ATOM 660 N N . ILE A 1 89 ? 21.785 6.572 -35.663 1.00 96.31 89 ILE A N 1
ATOM 661 C CA . ILE A 1 89 ? 21.283 7.660 -34.808 1.00 96.31 89 ILE A CA 1
ATOM 662 C C . ILE A 1 89 ? 19.847 7.360 -34.369 1.00 96.31 89 ILE A C 1
ATOM 664 O O . ILE A 1 89 ? 19.546 7.446 -33.181 1.00 96.31 89 ILE A O 1
ATOM 668 N N . ASN A 1 90 ? 18.977 6.953 -35.294 1.00 96.69 90 ASN A N 1
ATOM 669 C CA . ASN A 1 90 ? 17.588 6.627 -34.973 1.00 96.69 90 ASN A CA 1
ATOM 670 C C . ASN A 1 90 ? 17.486 5.422 -34.030 1.00 96.69 90 ASN A C 1
ATOM 672 O O . ASN A 1 90 ? 16.748 5.483 -33.050 1.00 96.69 90 ASN A O 1
ATOM 676 N N . LEU A 1 91 ? 18.268 4.365 -34.273 1.00 97.88 91 LEU A N 1
ATOM 677 C CA . LEU A 1 91 ? 18.341 3.202 -33.387 1.00 97.88 91 LEU A CA 1
ATOM 678 C C . LEU A 1 91 ? 18.829 3.591 -31.988 1.00 97.88 91 LEU A C 1
ATOM 680 O O . LEU A 1 91 ? 18.311 3.106 -30.987 1.00 97.88 91 LEU A O 1
ATOM 684 N N . THR A 1 92 ? 19.806 4.494 -31.916 1.00 96.81 92 THR A N 1
ATOM 685 C CA . THR A 1 92 ? 20.341 4.997 -30.649 1.00 96.81 92 THR A CA 1
ATOM 686 C C . THR A 1 92 ? 19.279 5.791 -29.882 1.00 96.81 92 THR A C 1
ATOM 688 O O . THR A 1 92 ? 19.097 5.576 -28.686 1.00 96.81 92 THR A O 1
ATOM 691 N N . ILE A 1 93 ? 18.534 6.671 -30.559 1.00 97.19 93 ILE A N 1
ATOM 692 C CA . ILE A 1 93 ? 17.435 7.445 -29.957 1.00 97.19 93 ILE A CA 1
ATOM 693 C C . ILE A 1 93 ? 16.320 6.520 -29.451 1.00 97.19 93 ILE A C 1
ATOM 695 O O . ILE A 1 93 ? 15.825 6.706 -28.335 1.00 97.19 93 ILE A O 1
ATOM 699 N N . ASP A 1 94 ? 15.939 5.516 -30.241 1.00 97.81 94 ASP A N 1
ATOM 700 C CA . ASP A 1 94 ? 14.909 4.549 -29.856 1.00 97.81 94 ASP A CA 1
ATOM 701 C C . ASP A 1 94 ? 15.353 3.716 -28.647 1.00 97.81 94 ASP A C 1
ATOM 703 O O . ASP A 1 94 ? 14.618 3.595 -27.666 1.00 97.81 94 ASP A O 1
ATOM 707 N N . ALA A 1 95 ? 16.605 3.245 -28.645 1.00 97.19 95 ALA A N 1
ATOM 708 C CA . ALA A 1 95 ? 17.182 2.526 -27.516 1.00 97.19 95 ALA A CA 1
ATOM 709 C C . ALA A 1 95 ? 17.167 3.368 -26.229 1.00 97.19 95 ALA A C 1
ATOM 711 O O . ALA A 1 95 ? 16.736 2.872 -25.187 1.00 97.19 95 ALA A O 1
ATOM 712 N N . PHE A 1 96 ? 17.561 4.645 -26.288 1.00 97.31 96 PHE A N 1
ATOM 713 C CA . PHE A 1 96 ? 17.506 5.539 -25.125 1.00 97.31 96 PHE A CA 1
ATOM 714 C C . PHE A 1 96 ? 16.078 5.768 -24.626 1.00 97.31 96 PHE A C 1
ATOM 716 O O . PHE A 1 96 ? 15.823 5.693 -23.425 1.00 97.31 96 PHE A O 1
ATOM 723 N N . THR A 1 97 ? 15.132 5.990 -25.539 1.00 96.69 97 THR A N 1
ATOM 724 C CA . THR A 1 97 ? 13.717 6.180 -25.186 1.00 96.69 97 THR A CA 1
ATOM 725 C C . THR A 1 97 ? 13.142 4.918 -24.540 1.00 96.69 97 THR A C 1
ATOM 727 O O . THR A 1 97 ? 12.411 4.983 -23.547 1.00 96.69 97 THR A O 1
ATOM 730 N N . ARG A 1 98 ? 13.510 3.743 -25.064 1.00 97.38 98 ARG A N 1
ATOM 731 C CA . ARG A 1 98 ? 13.102 2.457 -24.506 1.00 97.38 98 ARG A CA 1
ATOM 732 C C . ARG A 1 98 ? 13.684 2.240 -23.112 1.00 97.38 98 ARG A C 1
ATOM 734 O O . ARG A 1 98 ? 12.935 1.813 -22.235 1.00 97.38 98 ARG A O 1
ATOM 741 N N . ILE A 1 99 ? 14.962 2.556 -22.899 1.00 97.50 99 ILE A N 1
ATOM 742 C CA . ILE A 1 99 ? 15.615 2.469 -21.585 1.00 97.50 99 ILE A CA 1
ATOM 743 C C . ILE A 1 99 ? 14.890 3.356 -20.564 1.00 97.50 99 ILE A C 1
ATOM 745 O O . ILE A 1 99 ? 14.477 2.835 -19.532 1.00 97.50 99 ILE A O 1
ATOM 749 N N . ASP A 1 100 ? 14.610 4.625 -20.885 1.00 96.38 100 ASP A N 1
ATOM 750 C CA . ASP A 1 100 ? 13.872 5.530 -19.982 1.00 96.38 100 ASP A CA 1
ATOM 751 C C . ASP A 1 100 ? 12.482 4.970 -19.628 1.00 96.38 100 ASP A C 1
ATOM 753 O O . ASP A 1 100 ? 12.057 4.977 -18.470 1.00 96.38 100 ASP A O 1
ATOM 757 N N . SER A 1 101 ? 11.773 4.401 -20.611 1.00 95.50 101 SER A N 1
ATOM 758 C CA . SER A 1 101 ? 10.468 3.778 -20.361 1.00 95.50 101 SER A CA 1
ATOM 759 C C . SER A 1 101 ? 10.553 2.557 -19.433 1.00 95.50 101 SER A C 1
ATOM 761 O O . SER A 1 101 ? 9.703 2.395 -18.556 1.00 95.50 101 SER A O 1
ATOM 763 N N . LEU A 1 102 ? 11.585 1.720 -19.589 1.00 96.56 102 LEU A N 1
ATOM 764 C CA . LEU A 1 102 ? 11.797 0.527 -18.768 1.00 96.56 102 LEU A CA 1
ATOM 765 C C . LEU A 1 102 ? 12.202 0.894 -17.340 1.00 96.56 102 LEU A C 1
ATOM 767 O O . LEU A 1 102 ? 11.717 0.280 -16.393 1.00 96.56 102 LEU A O 1
ATOM 771 N N . GLU A 1 103 ? 13.038 1.916 -17.167 1.00 96.06 103 GLU A N 1
ATOM 772 C CA . GLU A 1 103 ? 13.415 2.427 -15.847 1.00 96.06 103 GLU A CA 1
ATOM 773 C C . GLU A 1 103 ? 12.194 2.946 -15.084 1.00 96.06 103 GLU A C 1
ATOM 775 O O . GLU A 1 103 ? 11.977 2.565 -13.932 1.00 96.06 103 GLU A O 1
ATOM 780 N N . ARG A 1 104 ? 11.325 3.725 -15.744 1.00 94.44 104 ARG A N 1
ATOM 781 C CA . ARG A 1 104 ? 10.055 4.177 -15.149 1.00 94.44 104 ARG A CA 1
ATOM 782 C C . ARG A 1 104 ? 9.161 3.008 -14.741 1.00 94.44 104 ARG A C 1
ATOM 784 O O . ARG A 1 104 ? 8.572 3.040 -13.661 1.00 94.44 104 ARG A O 1
ATOM 791 N N . GLN A 1 105 ? 9.062 1.976 -15.580 1.00 94.25 105 GLN A N 1
ATOM 792 C CA . GLN A 1 105 ? 8.286 0.774 -15.262 1.00 94.25 105 GLN A CA 1
ATOM 793 C C . GLN A 1 105 ? 8.870 0.012 -14.068 1.00 94.25 105 GLN A C 1
ATOM 795 O O . GLN A 1 105 ? 8.119 -0.387 -13.181 1.00 94.25 105 GLN A O 1
ATOM 800 N N . ASN A 1 106 ? 10.192 -0.150 -14.008 1.00 92.44 106 ASN A N 1
ATOM 801 C CA . ASN A 1 106 ? 10.858 -0.826 -12.897 1.00 92.44 106 ASN A CA 1
ATOM 802 C C . ASN A 1 106 ? 10.665 -0.078 -11.574 1.00 92.44 106 ASN A C 1
ATOM 804 O O . ASN A 1 106 ? 10.351 -0.711 -10.571 1.00 92.44 106 ASN A O 1
ATOM 808 N N . ILE A 1 107 ? 10.776 1.254 -11.567 1.00 93.56 107 ILE A N 1
ATOM 809 C CA . ILE A 1 107 ? 10.529 2.071 -10.367 1.00 93.56 107 ILE A CA 1
ATOM 810 C C . ILE A 1 107 ? 9.091 1.887 -9.863 1.00 93.56 107 ILE A C 1
ATOM 812 O O . ILE A 1 107 ? 8.860 1.745 -8.663 1.00 93.56 107 ILE A O 1
ATOM 816 N N . GLU A 1 108 ? 8.115 1.850 -10.770 1.00 91.00 108 GLU A N 1
ATOM 817 C CA . GLU A 1 108 ? 6.714 1.634 -10.406 1.00 91.00 108 GLU A CA 1
ATOM 818 C C . GLU A 1 108 ? 6.463 0.220 -9.863 1.00 91.00 108 GLU A C 1
ATOM 820 O O . GLU A 1 108 ? 5.734 0.050 -8.885 1.00 91.00 108 GLU A O 1
ATOM 825 N N . LEU A 1 109 ? 7.085 -0.803 -10.455 1.00 85.56 109 LEU A N 1
ATOM 826 C CA . LEU A 1 109 ? 7.000 -2.173 -9.947 1.00 85.56 109 LEU A CA 1
ATOM 827 C C . LEU A 1 109 ? 7.637 -2.304 -8.563 1.00 85.56 109 LEU A C 1
ATOM 829 O O . LEU A 1 109 ? 7.035 -2.929 -7.696 1.00 85.56 109 LEU A O 1
ATOM 833 N N . ILE A 1 110 ? 8.795 -1.679 -8.333 1.00 85.31 110 ILE A N 1
ATOM 834 C CA . ILE A 1 110 ? 9.450 -1.656 -7.019 1.00 85.31 110 ILE A CA 1
ATOM 835 C C . ILE A 1 110 ? 8.529 -1.011 -5.985 1.00 85.31 110 ILE A C 1
ATOM 837 O O . ILE A 1 110 ? 8.285 -1.614 -4.948 1.00 85.31 110 ILE A O 1
ATOM 841 N N . ARG A 1 111 ? 7.914 0.139 -6.291 1.00 75.88 111 ARG A N 1
ATOM 842 C CA . ARG A 1 111 ? 6.948 0.783 -5.384 1.00 75.88 111 ARG A CA 1
ATOM 843 C C . ARG A 1 111 ? 5.766 -0.136 -5.046 1.00 75.88 111 ARG A C 1
ATOM 845 O O . ARG A 1 111 ? 5.318 -0.173 -3.902 1.00 75.88 111 ARG A O 1
ATOM 852 N N . ARG A 1 112 ? 5.238 -0.874 -6.029 1.00 76.44 112 ARG A N 1
ATOM 853 C CA . ARG A 1 112 ? 4.149 -1.842 -5.799 1.00 76.44 112 ARG A CA 1
ATOM 854 C C . ARG A 1 112 ? 4.604 -3.030 -4.962 1.00 76.44 112 ARG A C 1
ATOM 856 O O . ARG A 1 112 ? 3.839 -3.484 -4.121 1.00 76.44 112 ARG A O 1
ATOM 863 N N . ILE A 1 113 ? 5.820 -3.523 -5.185 1.00 78.56 113 ILE A N 1
ATOM 864 C CA . ILE A 1 113 ? 6.410 -4.608 -4.399 1.00 78.56 113 ILE A CA 1
ATOM 865 C C . ILE A 1 113 ? 6.642 -4.143 -2.965 1.00 78.56 113 ILE A C 1
ATOM 867 O O . ILE A 1 113 ? 6.189 -4.827 -2.064 1.00 78.56 113 ILE A O 1
ATOM 871 N N . GLU A 1 114 ? 7.213 -2.963 -2.732 1.00 76.94 114 GLU A N 1
ATOM 872 C CA . GLU A 1 114 ? 7.369 -2.400 -1.385 1.00 76.94 114 GLU A CA 1
ATOM 873 C C . GLU A 1 114 ? 6.016 -2.264 -0.671 1.00 76.94 114 GLU A C 1
ATOM 875 O O . GLU A 1 114 ? 5.898 -2.608 0.501 1.00 76.94 114 GLU A O 1
ATOM 880 N N . ALA A 1 115 ? 4.966 -1.837 -1.378 1.00 65.50 115 ALA A N 1
ATOM 881 C CA . ALA A 1 115 ? 3.615 -1.770 -0.820 1.00 65.50 115 ALA A CA 1
ATOM 882 C C . ALA A 1 115 ? 3.009 -3.154 -0.498 1.00 65.50 115 ALA A C 1
ATOM 884 O O . ALA A 1 115 ? 2.175 -3.258 0.398 1.00 65.50 115 ALA A O 1
ATOM 885 N N . LEU A 1 116 ? 3.407 -4.208 -1.217 1.00 65.25 116 LEU A N 1
ATOM 886 C CA . LEU A 1 116 ? 2.975 -5.592 -0.976 1.00 65.25 116 LEU A CA 1
ATOM 887 C C . LEU A 1 116 ? 3.838 -6.309 0.078 1.00 65.25 116 LEU A C 1
ATOM 889 O O . LEU A 1 116 ? 3.331 -7.159 0.808 1.00 65.25 116 LEU A O 1
ATOM 893 N N . GLU A 1 117 ? 5.126 -5.976 0.160 1.00 68.38 117 GLU A N 1
ATOM 894 C CA . GLU A 1 117 ? 6.095 -6.507 1.124 1.00 68.38 117 GLU A CA 1
ATOM 895 C C . GLU A 1 117 ? 5.954 -5.866 2.504 1.00 68.38 117 GLU A C 1
ATOM 897 O O . GLU A 1 117 ? 6.279 -6.502 3.511 1.00 68.38 117 GLU A O 1
ATOM 902 N N . GLN A 1 118 ? 5.431 -4.639 2.585 1.00 66.25 118 GLN A N 1
ATOM 903 C CA . GLN A 1 118 ? 5.027 -4.032 3.848 1.00 66.25 118 GLN A CA 1
ATOM 904 C C . GLN A 1 118 ? 3.785 -4.748 4.376 1.00 66.25 118 GLN A C 1
ATOM 906 O O . GLN A 1 118 ? 2.669 -4.269 4.226 1.00 66.25 118 GLN A O 1
ATOM 911 N N . GLY A 1 119 ? 4.002 -5.925 4.971 1.00 83.56 119 GLY A N 1
ATOM 912 C CA . GLY A 1 119 ? 2.983 -6.772 5.576 1.00 83.56 119 GLY A CA 1
ATOM 913 C C . GLY A 1 119 ? 2.073 -5.988 6.517 1.00 83.56 119 GLY A C 1
ATOM 914 O O . GLY A 1 119 ? 1.075 -5.428 6.090 1.00 83.56 119 GLY A O 1
ATOM 915 N N . PHE A 1 120 ? 2.369 -5.966 7.810 1.00 91.50 120 PHE A N 1
ATOM 916 C CA . PHE A 1 120 ? 1.642 -5.097 8.733 1.00 91.50 120 PHE A CA 1
ATOM 917 C C . PHE A 1 120 ? 2.504 -3.887 9.085 1.00 91.50 120 PHE A C 1
ATOM 919 O O . PHE A 1 120 ? 3.615 -4.053 9.588 1.00 91.50 120 PHE A O 1
ATOM 926 N N . VAL A 1 121 ? 1.978 -2.682 8.870 1.00 92.12 121 VAL A N 1
ATOM 927 C CA . VAL A 1 121 ? 2.590 -1.430 9.326 1.00 92.12 121 VAL A CA 1
ATOM 928 C C . VAL A 1 121 ? 1.995 -0.994 10.660 1.00 92.12 121 VAL A C 1
ATOM 930 O O . VAL A 1 121 ? 0.796 -1.143 10.897 1.00 92.12 121 VAL A O 1
ATOM 933 N N . VAL A 1 122 ? 2.839 -0.461 11.545 1.00 94.19 122 VAL A N 1
ATOM 934 C CA . VAL A 1 122 ? 2.40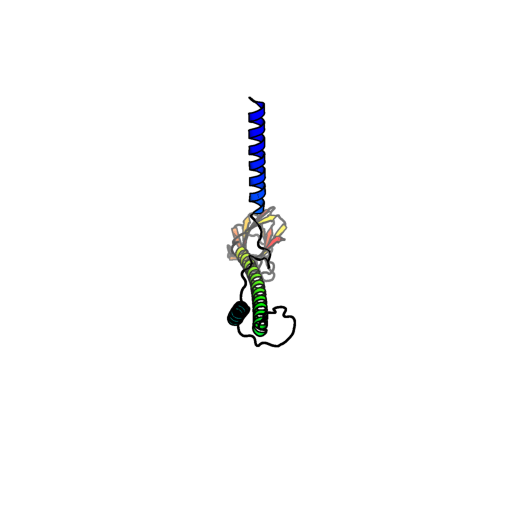1 0.083 12.836 1.00 94.19 122 VAL A CA 1
ATOM 935 C C . VAL A 1 122 ? 1.870 1.494 12.623 1.00 94.19 122 VAL A C 1
ATOM 937 O O . VAL A 1 122 ? 2.585 2.352 12.111 1.00 94.19 122 VAL A O 1
ATOM 940 N N . VAL A 1 123 ? 0.637 1.743 13.058 1.00 95.88 123 VAL A N 1
ATOM 941 C CA . VAL A 1 123 ? 0.014 3.070 13.013 1.00 95.88 123 VAL A CA 1
ATOM 942 C C . VAL A 1 123 ? -0.428 3.462 14.416 1.00 95.88 123 VAL A C 1
ATOM 944 O O . VAL A 1 123 ? -1.096 2.690 15.102 1.00 95.88 123 VAL A O 1
ATOM 947 N N . GLU A 1 124 ? -0.048 4.662 14.844 1.00 97.50 124 GLU A N 1
ATOM 948 C CA . GLU A 1 124 ? -0.484 5.279 16.097 1.00 97.50 124 GLU A CA 1
ATOM 949 C C . GLU A 1 124 ? -1.457 6.411 15.775 1.00 97.50 124 GLU A C 1
ATOM 951 O O . GLU A 1 124 ? -1.160 7.253 14.929 1.00 97.50 124 GLU A O 1
ATOM 956 N N . LEU A 1 125 ? -2.597 6.445 16.466 1.00 96.94 125 LEU A N 1
ATOM 957 C CA . LEU A 1 125 ? -3.564 7.535 16.371 1.00 96.94 125 LEU A CA 1
ATOM 958 C C . LEU A 1 125 ? -3.983 8.027 17.749 1.00 96.94 125 LEU A C 1
ATOM 960 O O . LEU A 1 125 ? -4.000 7.277 18.725 1.00 96.94 125 LEU A O 1
ATOM 964 N N . SER A 1 126 ? -4.353 9.300 17.794 1.00 98.19 126 SER A N 1
ATOM 965 C CA . SER A 1 126 ? -4.883 9.980 18.969 1.00 98.19 126 SER A CA 1
ATOM 966 C C . SER A 1 126 ? -6.411 10.022 18.957 1.00 98.19 126 SER A C 1
ATOM 968 O O . SER A 1 126 ? -7.058 9.779 17.936 1.00 98.19 126 SER A O 1
ATOM 970 N N . LYS A 1 127 ? -6.994 10.365 20.106 1.00 98.44 127 LYS A N 1
ATOM 971 C CA . LYS A 1 127 ? -8.441 10.533 20.272 1.00 98.44 127 LYS A CA 1
ATOM 972 C C . LYS A 1 127 ? -9.069 11.400 19.182 1.00 98.44 127 LYS A C 1
ATOM 974 O O . LYS A 1 127 ? -8.589 12.494 18.896 1.00 98.44 127 LYS A O 1
ATOM 979 N N . GLY A 1 128 ? -10.197 10.943 18.648 1.00 97.88 128 GLY A N 1
ATOM 980 C CA . GLY A 1 128 ? -10.967 11.664 17.637 1.00 97.88 128 GLY A CA 1
ATOM 981 C C . GLY A 1 128 ? -10.522 11.403 16.200 1.00 97.88 128 GLY A C 1
ATOM 982 O O . GLY A 1 128 ? -11.278 11.728 15.290 1.00 97.88 128 GLY A O 1
ATOM 983 N N . GLN A 1 129 ? -9.352 10.794 15.993 1.00 98.25 129 GLN A N 1
ATOM 984 C CA . GLN A 1 129 ? -8.912 10.379 14.666 1.00 98.25 129 GLN A CA 1
ATOM 985 C C . GLN A 1 129 ? -9.596 9.080 14.241 1.00 98.25 129 GLN A C 1
ATOM 987 O O . GLN A 1 129 ? -10.049 8.279 15.070 1.00 98.25 129 GLN A O 1
ATOM 992 N N . LYS A 1 130 ? -9.629 8.841 12.934 1.00 97.75 130 LYS A N 1
ATOM 993 C CA . LYS A 1 130 ? -10.123 7.600 12.344 1.00 97.75 130 LYS A CA 1
ATOM 994 C C . LYS A 1 130 ? -9.201 7.091 11.245 1.00 97.75 130 LYS A C 1
ATOM 996 O O . LYS A 1 130 ? -8.524 7.852 10.561 1.00 97.75 130 LYS A O 1
ATOM 1001 N N . VAL A 1 131 ? -9.217 5.778 11.064 1.00 98.06 131 VAL A N 1
ATOM 1002 C CA . VAL A 1 131 ? -8.668 5.103 9.889 1.00 98.06 131 VAL A CA 1
ATOM 1003 C C . VAL A 1 131 ? -9.825 4.738 8.980 1.00 98.06 131 VAL A C 1
ATOM 1005 O O . VAL A 1 131 ? -10.737 4.046 9.428 1.00 98.06 131 VAL A O 1
ATOM 1008 N N . ILE A 1 132 ? -9.755 5.118 7.709 1.00 98.06 132 ILE A N 1
ATOM 1009 C CA . ILE A 1 132 ? -10.611 4.578 6.650 1.00 98.06 132 ILE A CA 1
ATOM 1010 C C . ILE A 1 132 ? -9.806 3.562 5.844 1.00 98.06 132 ILE A C 1
ATOM 1012 O O . ILE A 1 132 ? -8.694 3.842 5.397 1.00 98.06 132 ILE A O 1
ATOM 1016 N N . LEU A 1 133 ? -10.357 2.365 5.680 1.00 97.19 133 LEU A N 1
ATOM 1017 C CA . LEU A 1 133 ? -9.720 1.239 5.010 1.00 97.19 133 LEU A CA 1
ATOM 1018 C C . LEU A 1 133 ? -10.160 1.157 3.548 1.00 97.19 133 LEU A C 1
ATOM 1020 O O . LEU A 1 133 ? -11.345 1.268 3.229 1.00 97.19 133 LEU A O 1
ATOM 1024 N N . GLY A 1 134 ? -9.206 0.892 2.658 1.00 95.44 134 GLY A N 1
ATOM 1025 C CA . GLY A 1 134 ? -9.498 0.530 1.273 1.00 95.44 134 GLY A CA 1
ATOM 1026 C C . GLY A 1 134 ? -10.040 -0.896 1.127 1.00 95.44 134 GLY A C 1
ATOM 1027 O O . GLY A 1 134 ? -10.183 -1.641 2.097 1.00 95.44 134 GLY A O 1
ATOM 1028 N N . ALA A 1 135 ? -10.351 -1.285 -0.110 1.00 95.31 135 ALA A N 1
ATOM 1029 C CA . ALA A 1 135 ? -10.859 -2.621 -0.414 1.00 95.31 135 ALA A CA 1
ATOM 1030 C C . ALA A 1 135 ? -9.795 -3.696 -0.142 1.00 95.31 135 ALA A C 1
ATOM 1032 O O . ALA A 1 135 ? -8.676 -3.598 -0.639 1.00 95.31 135 ALA A O 1
ATOM 1033 N N . GLY A 1 136 ? -10.159 -4.734 0.614 1.00 94.62 136 GLY A N 1
ATOM 1034 C CA . GLY A 1 136 ? -9.265 -5.838 0.970 1.00 94.62 136 GLY A CA 1
ATOM 1035 C C . GLY A 1 136 ? -8.232 -5.496 2.045 1.00 94.62 136 GLY A C 1
ATOM 1036 O O . GLY A 1 136 ? -7.392 -6.336 2.355 1.00 94.62 136 GLY A O 1
ATOM 1037 N N . SER A 1 137 ? -8.275 -4.287 2.610 1.00 95.56 137 SER A N 1
ATOM 1038 C CA . SER A 1 137 ? -7.369 -3.884 3.681 1.00 95.56 137 SER A CA 1
ATOM 1039 C C . SER A 1 137 ? -7.785 -4.478 5.021 1.00 95.56 137 SER A C 1
ATOM 1041 O O . SER A 1 137 ? -8.973 -4.584 5.341 1.00 95.56 137 SER A O 1
ATOM 1043 N N . GLU A 1 138 ? -6.789 -4.798 5.834 1.00 96.62 138 GLU A N 1
ATOM 1044 C CA . GLU A 1 138 ? -6.952 -5.404 7.147 1.00 96.62 138 GLU A CA 1
ATOM 1045 C C . GLU A 1 138 ? -6.377 -4.504 8.235 1.00 96.62 138 GLU A C 1
ATOM 1047 O O . GLU A 1 138 ? -5.336 -3.868 8.052 1.00 96.62 138 GLU A O 1
ATOM 1052 N N . ILE A 1 139 ? -7.025 -4.491 9.395 1.00 98.00 139 ILE A N 1
ATOM 1053 C CA . ILE A 1 139 ? -6.554 -3.779 10.580 1.00 98.00 139 ILE A CA 1
ATOM 1054 C C . ILE A 1 139 ? -6.679 -4.667 11.810 1.00 98.00 139 ILE A C 1
ATOM 1056 O O . ILE A 1 139 ? -7.724 -5.251 12.077 1.00 98.00 139 ILE A O 1
ATOM 1060 N N . LEU A 1 140 ? -5.608 -4.749 12.586 1.00 98.19 140 LEU A N 1
ATOM 1061 C CA . LEU A 1 140 ? -5.590 -5.381 13.895 1.00 98.19 140 LEU A CA 1
ATOM 1062 C C . LEU A 1 140 ? -5.431 -4.288 14.948 1.00 98.19 140 LEU A C 1
ATOM 1064 O O . LEU A 1 140 ? -4.398 -3.613 15.007 1.00 98.19 140 LEU A O 1
ATOM 1068 N N . VAL A 1 141 ? -6.440 -4.122 15.800 1.00 97.50 141 VAL A N 1
ATOM 1069 C CA . VAL A 1 141 ? -6.383 -3.160 16.909 1.00 97.50 141 VAL A CA 1
ATOM 1070 C C . VAL A 1 141 ? -5.521 -3.748 18.021 1.00 97.50 141 VAL A C 1
ATOM 1072 O O . VAL A 1 141 ? -5.900 -4.737 18.639 1.00 97.50 141 VAL A O 1
ATOM 1075 N N . ARG A 1 142 ? -4.336 -3.183 18.273 1.00 97.88 142 ARG A N 1
ATOM 1076 C CA . ARG A 1 142 ? -3.386 -3.713 19.268 1.00 97.88 142 ARG A CA 1
ATOM 1077 C C . ARG A 1 142 ? -3.618 -3.159 20.667 1.00 97.88 142 ARG A C 1
ATOM 1079 O O . ARG A 1 142 ? -3.376 -3.870 21.641 1.00 97.88 142 ARG A O 1
ATOM 1086 N N . SER A 1 143 ? -4.048 -1.905 20.770 1.00 97.88 143 SER A N 1
ATOM 1087 C CA . SER A 1 143 ? -4.384 -1.251 22.037 1.00 97.88 143 SER A CA 1
ATOM 1088 C C . SER A 1 143 ? -5.220 0.013 21.816 1.00 97.88 143 SER A C 1
ATOM 1090 O O . SER A 1 143 ? -5.302 0.527 20.700 1.00 97.88 143 SER A O 1
ATOM 1092 N N . GLY A 1 144 ? -5.805 0.525 22.902 1.00 97.62 144 GLY A N 1
ATOM 1093 C CA . GLY A 1 144 ? -6.724 1.665 22.898 1.00 97.62 144 GLY A CA 1
ATOM 1094 C C . GLY A 1 144 ? -8.189 1.242 23.006 1.00 97.62 144 GLY A C 1
ATOM 1095 O O . GLY A 1 144 ? -8.505 0.057 23.118 1.00 97.62 144 GLY A O 1
ATOM 1096 N N . GLU A 1 145 ? -9.078 2.231 23.001 1.00 98.44 145 GLU A N 1
ATOM 1097 C CA . GLU A 1 145 ? -10.519 2.057 22.865 1.00 98.44 145 GLU A CA 1
ATOM 1098 C C . GLU A 1 145 ? -10.947 2.591 21.507 1.00 98.44 145 GLU A C 1
ATOM 1100 O O . GLU A 1 145 ? -10.722 3.760 21.184 1.00 98.44 145 GLU A O 1
ATOM 1105 N N . THR A 1 146 ? -11.560 1.723 20.707 1.00 98.62 146 THR A N 1
ATOM 1106 C CA . THR A 1 146 ? -11.938 2.044 19.336 1.00 98.62 146 THR A CA 1
ATOM 1107 C C . THR A 1 146 ? -13.342 1.555 19.021 1.00 98.62 146 THR A C 1
ATOM 1109 O O . THR A 1 146 ? -13.851 0.621 19.651 1.00 98.62 146 THR A O 1
ATOM 1112 N N . THR A 1 147 ? -13.980 2.209 18.058 1.00 98.62 147 THR A N 1
ATOM 1113 C CA . THR A 1 147 ? -15.304 1.840 17.558 1.00 98.62 147 THR A CA 1
ATOM 1114 C C . THR A 1 147 ? -15.278 1.647 16.049 1.00 98.62 147 THR A C 1
ATOM 1116 O O . THR A 1 147 ? -14.493 2.274 15.337 1.00 98.62 147 THR A O 1
ATOM 1119 N N . ALA A 1 148 ? -16.120 0.745 15.553 1.00 98.50 148 ALA A N 1
ATOM 1120 C CA . ALA A 1 148 ? -16.207 0.454 14.132 1.00 98.50 148 ALA A CA 1
ATOM 1121 C C . ALA A 1 148 ? -16.925 1.569 13.364 1.00 98.50 148 ALA A C 1
ATOM 1123 O O . ALA A 1 148 ? -17.881 2.177 13.854 1.00 98.50 148 ALA A O 1
ATOM 1124 N N . ILE A 1 149 ? -16.480 1.778 12.130 1.00 98.31 149 ILE A N 1
ATOM 1125 C CA . ILE A 1 149 ? -17.163 2.549 11.098 1.00 98.31 149 ILE A CA 1
ATOM 1126 C C . ILE A 1 149 ? -17.593 1.543 10.027 1.00 98.31 149 ILE A C 1
ATOM 1128 O O . ILE A 1 149 ? -16.753 0.886 9.408 1.00 98.31 149 ILE A O 1
ATOM 1132 N N . SER A 1 150 ? -18.898 1.386 9.832 1.00 96.94 150 SER A N 1
ATOM 1133 C CA . SER A 1 150 ? -19.467 0.595 8.741 1.00 96.94 150 SER A CA 1
ATOM 1134 C C . SER A 1 150 ? -19.443 1.383 7.435 1.00 96.94 150 SER A C 1
ATOM 1136 O O . SER A 1 150 ? -19.554 2.607 7.445 1.00 96.94 150 SER A O 1
ATOM 1138 N N . GLY A 1 151 ? -19.346 0.673 6.315 1.00 94.94 151 GLY A N 1
ATOM 1139 C CA . GLY A 1 151 ? -19.425 1.270 4.989 1.00 94.94 151 GLY A CA 1
ATOM 1140 C C . GLY A 1 151 ? -20.862 1.433 4.510 1.00 94.94 151 GLY A C 1
ATOM 1141 O O . GLY A 1 151 ? -21.808 0.940 5.128 1.00 94.94 151 GLY A O 1
ATOM 1142 N N . GLU A 1 152 ? -21.020 2.081 3.359 1.00 93.38 152 GLU A N 1
ATOM 1143 C CA . GLU A 1 152 ? -22.327 2.321 2.730 1.00 93.38 152 GLU A CA 1
ATOM 1144 C C . GLU A 1 152 ? -23.101 1.025 2.430 1.00 93.38 152 GLU A C 1
ATOM 1146 O O . GLU A 1 152 ? -24.331 1.010 2.460 1.00 93.38 152 GLU A O 1
ATOM 1151 N N . LEU A 1 153 ? -22.387 -0.076 2.160 1.00 87.88 153 LEU A N 1
ATOM 1152 C CA . LEU A 1 153 ? -22.963 -1.359 1.747 1.00 87.88 153 LEU A CA 1
ATOM 1153 C C . LEU A 1 153 ? -22.801 -2.471 2.802 1.00 87.88 153 LEU A C 1
ATOM 1155 O O . LEU A 1 153 ? -22.879 -3.651 2.451 1.00 87.88 153 LEU A O 1
ATOM 1159 N N . GLY A 1 154 ? -22.521 -2.138 4.070 1.00 93.38 154 GLY A N 1
ATOM 1160 C CA . GLY A 1 154 ? -22.477 -3.111 5.175 1.00 93.38 154 GLY A CA 1
ATOM 1161 C C . GLY A 1 154 ? -21.433 -2.835 6.265 1.00 93.38 154 GLY A C 1
ATOM 1162 O O . GLY A 1 154 ? -20.705 -1.846 6.226 1.00 93.38 154 GLY A O 1
ATOM 1163 N N . GLY A 1 155 ? -21.355 -3.732 7.254 1.00 96.06 155 GLY A N 1
ATOM 1164 C CA . GLY A 1 155 ? -20.476 -3.602 8.425 1.00 96.06 155 GLY A CA 1
ATOM 1165 C C . GLY A 1 155 ? -18.991 -3.864 8.152 1.00 96.06 155 GLY A C 1
ATOM 1166 O O . GLY A 1 155 ? -18.620 -4.424 7.128 1.00 96.06 155 GLY A O 1
ATOM 1167 N N . LEU A 1 156 ? -18.111 -3.460 9.062 1.00 98.19 156 LEU A N 1
ATOM 1168 C CA . LEU A 1 156 ? -16.699 -3.845 9.031 1.00 98.19 156 LEU A CA 1
ATOM 1169 C C . LEU A 1 156 ? -16.560 -5.284 9.548 1.00 98.19 156 LEU A C 1
ATOM 1171 O O . LEU A 1 156 ? -16.944 -5.554 10.681 1.00 98.19 156 LEU A O 1
ATOM 1175 N N . ALA A 1 157 ? -16.025 -6.204 8.746 1.00 98.19 157 ALA A N 1
ATOM 1176 C CA . ALA A 1 157 ? -15.993 -7.615 9.122 1.00 98.19 157 ALA A CA 1
ATOM 1177 C C . ALA A 1 157 ? -14.960 -7.852 10.231 1.00 98.19 157 ALA A C 1
ATOM 1179 O O . ALA A 1 157 ? -13.784 -7.544 10.051 1.00 98.19 157 ALA A O 1
ATOM 1180 N N . ASP A 1 158 ? -15.381 -8.424 11.355 1.00 98.25 158 ASP A N 1
ATOM 1181 C CA . ASP A 1 158 ? -14.500 -8.919 12.407 1.00 98.25 158 ASP A CA 1
ATOM 1182 C C . ASP A 1 158 ? -14.263 -10.414 12.196 1.00 98.25 158 ASP A C 1
ATOM 1184 O O . ASP A 1 158 ? -15.108 -11.265 12.487 1.00 98.25 158 ASP A O 1
ATOM 1188 N N 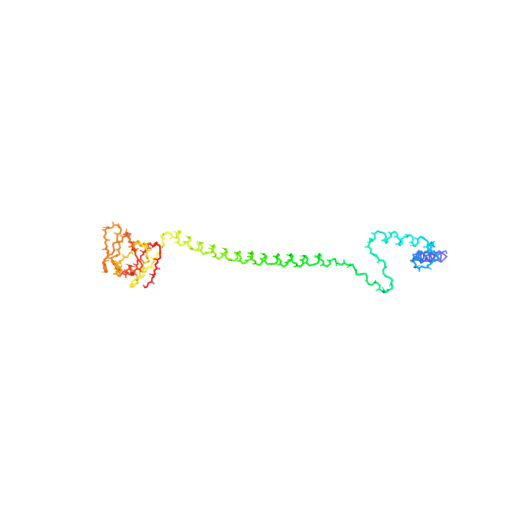. VAL A 1 159 ? -13.086 -10.727 11.658 1.00 97.81 159 VAL A N 1
ATOM 1189 C CA . VAL A 1 159 ? -12.694 -12.090 11.293 1.00 97.81 159 VAL A CA 1
ATOM 1190 C C . VAL A 1 159 ? -12.463 -12.941 12.541 1.00 97.81 159 VAL A C 1
ATOM 1192 O O . VAL A 1 159 ? -12.672 -14.151 12.513 1.00 97.81 159 VAL A O 1
ATOM 1195 N N . THR A 1 160 ? -12.050 -12.325 13.651 1.00 97.88 160 THR A N 1
ATOM 1196 C CA . THR A 1 160 ? -11.745 -13.032 14.898 1.00 97.88 160 THR A CA 1
ATOM 1197 C C . THR A 1 160 ? -13.010 -13.477 15.622 1.00 97.88 160 THR A C 1
ATOM 1199 O O . THR A 1 160 ? -13.044 -14.591 16.142 1.00 97.88 160 THR A O 1
ATOM 1202 N N . SER A 1 161 ? -14.052 -12.642 15.643 1.00 97.31 161 SER A N 1
ATOM 1203 C CA . SER A 1 161 ? -15.330 -12.978 16.292 1.00 97.31 161 SER A CA 1
ATOM 1204 C C . SER A 1 161 ? -16.417 -13.491 15.342 1.00 97.31 161 SER A C 1
ATOM 1206 O O . SER A 1 161 ? -17.490 -13.870 15.807 1.00 97.31 161 SER A O 1
ATOM 1208 N N . ALA A 1 162 ? -16.131 -13.559 14.037 1.00 97.31 162 ALA A N 1
ATOM 1209 C CA . ALA A 1 162 ? -17.049 -14.016 12.994 1.00 97.31 162 ALA A CA 1
ATOM 1210 C C . ALA A 1 162 ? -18.366 -13.215 12.942 1.00 97.31 162 ALA A C 1
ATOM 1212 O O . ALA A 1 162 ? -19.451 -13.786 12.813 1.00 97.31 162 ALA A O 1
ATOM 1213 N N . GLN A 1 163 ? -18.273 -11.885 13.024 1.00 96.50 163 GLN A N 1
ATOM 1214 C CA . GLN A 1 163 ? -19.431 -10.989 12.951 1.00 96.50 163 GLN A CA 1
ATOM 1215 C C . GLN A 1 163 ? -19.137 -9.731 12.122 1.00 96.50 163 GLN A C 1
ATOM 1217 O O . GLN A 1 163 ? -17.987 -9.320 11.984 1.00 96.50 163 GLN A O 1
ATOM 1222 N N . ASP A 1 164 ? -20.185 -9.073 11.626 1.00 97.00 164 ASP A N 1
ATOM 1223 C CA . ASP A 1 164 ? -20.076 -7.749 11.007 1.00 97.00 164 ASP A CA 1
ATOM 1224 C C . ASP A 1 164 ? -20.260 -6.641 12.047 1.00 97.00 164 ASP A C 1
ATOM 1226 O O . ASP A 1 164 ? -21.256 -6.602 12.776 1.00 97.00 164 ASP A O 1
ATOM 1230 N N . LEU A 1 165 ? -19.318 -5.698 12.084 1.00 98.19 165 LEU A N 1
ATOM 1231 C CA . LEU A 1 165 ? -19.367 -4.552 12.976 1.00 98.19 165 LEU A CA 1
ATOM 1232 C C . LEU A 1 165 ? -20.095 -3.357 12.345 1.00 98.19 165 LEU A C 1
ATOM 1234 O O . LEU A 1 165 ? -19.692 -2.845 11.301 1.00 98.19 165 LEU A O 1
ATOM 1238 N N . THR A 1 166 ? -21.150 -2.868 12.991 1.00 97.69 166 THR A N 1
ATOM 1239 C CA . THR A 1 166 ? -21.880 -1.655 12.604 1.00 97.69 166 THR A CA 1
ATOM 1240 C C . THR A 1 166 ? -21.311 -0.405 13.285 1.00 97.69 166 THR A C 1
ATOM 1242 O O . THR A 1 166 ? -20.547 -0.494 14.252 1.00 97.69 166 THR A O 1
ATOM 1245 N N . ASN A 1 167 ? -21.678 0.774 12.770 1.00 97.94 167 ASN A N 1
ATOM 1246 C CA . ASN A 1 167 ? -21.233 2.071 13.285 1.00 97.94 167 ASN A CA 1
ATOM 1247 C C . ASN A 1 167 ? -21.333 2.187 14.816 1.00 97.94 167 ASN A C 1
ATOM 1249 O O . ASN A 1 167 ? -22.402 2.018 15.401 1.00 97.94 167 ASN A O 1
ATOM 1253 N N . GLY A 1 168 ? -20.218 2.548 15.451 1.00 97.50 168 GLY A N 1
ATOM 1254 C CA . GLY A 1 168 ? -20.142 2.837 16.882 1.00 97.50 168 GLY A CA 1
ATOM 1255 C C . GLY A 1 168 ? -19.957 1.615 17.784 1.00 97.50 168 GLY A C 1
ATOM 1256 O O . GLY A 1 168 ? -19.708 1.794 18.976 1.00 97.50 168 GLY A O 1
ATOM 1257 N N . MET A 1 169 ? -20.023 0.386 17.260 1.00 98.38 169 MET A N 1
ATOM 1258 C CA . MET A 1 169 ? -19.761 -0.800 18.079 1.00 98.38 169 MET A CA 1
ATOM 1259 C C . MET A 1 169 ? -18.304 -0.839 18.534 1.00 98.38 169 MET A C 1
ATOM 1261 O O . MET A 1 169 ? -17.393 -0.601 17.741 1.00 98.38 169 MET A O 1
ATOM 1265 N N . LYS A 1 170 ? -18.084 -1.145 19.818 1.00 98.19 170 LYS A N 1
ATOM 1266 C CA . LYS A 1 170 ? -16.741 -1.260 20.392 1.00 98.19 170 LYS A CA 1
ATOM 1267 C C . LYS A 1 170 ? -16.004 -2.430 19.748 1.00 98.19 170 LYS A C 1
ATOM 1269 O O . LYS A 1 170 ? -16.537 -3.534 19.675 1.00 98.19 170 LYS A O 1
ATOM 1274 N N . ILE A 1 171 ? -14.770 -2.181 19.332 1.00 98.44 171 ILE A N 1
ATOM 1275 C CA . ILE A 1 171 ? -13.871 -3.216 18.833 1.00 98.44 171 ILE A CA 1
ATOM 1276 C C . ILE A 1 171 ? -13.050 -3.748 20.006 1.00 98.44 171 ILE A C 1
ATOM 1278 O O . ILE A 1 171 ? -12.455 -2.981 20.769 1.00 98.44 171 ILE A O 1
ATOM 1282 N N . THR A 1 172 ? -13.009 -5.069 20.148 1.00 98.00 172 THR A N 1
ATOM 1283 C CA . THR A 1 172 ? -12.129 -5.737 21.109 1.00 98.00 172 THR A CA 1
ATOM 1284 C C . THR A 1 172 ? -10.697 -5.726 20.578 1.00 98.00 172 THR A C 1
ATOM 1286 O O . THR A 1 172 ? -10.448 -6.036 19.414 1.00 98.00 172 THR A O 1
ATOM 1289 N N . ASN A 1 173 ? -9.731 -5.387 21.432 1.00 97.81 173 ASN A N 1
ATOM 1290 C CA . ASN A 1 173 ? -8.320 -5.455 21.053 1.00 97.81 173 ASN A CA 1
ATOM 1291 C C . ASN A 1 173 ? -7.942 -6.889 20.656 1.00 97.81 173 ASN A C 1
ATOM 1293 O O . ASN A 1 173 ? -8.496 -7.855 21.173 1.00 97.81 173 ASN A O 1
ATOM 1297 N N . GLN A 1 174 ? -6.948 -7.019 19.782 1.00 97.88 174 GLN A N 1
ATOM 1298 C CA . GLN A 1 174 ? -6.469 -8.271 19.190 1.00 97.88 174 GLN A CA 1
ATOM 1299 C C . GLN A 1 174 ? -7.390 -8.895 18.140 1.00 97.88 174 GLN A C 1
ATOM 1301 O O . GLN A 1 174 ? -7.095 -9.995 17.677 1.00 97.88 174 GLN A O 1
ATOM 1306 N N . HIS A 1 175 ? -8.456 -8.206 17.737 1.00 97.88 175 HIS A N 1
ATOM 1307 C CA . HIS A 1 175 ? -9.321 -8.665 16.657 1.00 97.88 175 HIS A CA 1
ATOM 1308 C C . HIS A 1 175 ? -8.824 -8.170 15.302 1.00 97.88 175 HIS A C 1
ATOM 1310 O O . HIS A 1 175 ? -8.517 -6.984 15.133 1.00 97.88 175 HIS A O 1
ATOM 1316 N N . LEU A 1 176 ? -8.740 -9.096 14.347 1.00 98.12 176 LEU A N 1
ATOM 1317 C CA . LEU A 1 176 ? -8.437 -8.797 12.955 1.00 98.12 176 LEU A CA 1
ATOM 1318 C C . LEU A 1 176 ? -9.725 -8.387 12.247 1.00 98.12 176 LEU A C 1
ATOM 13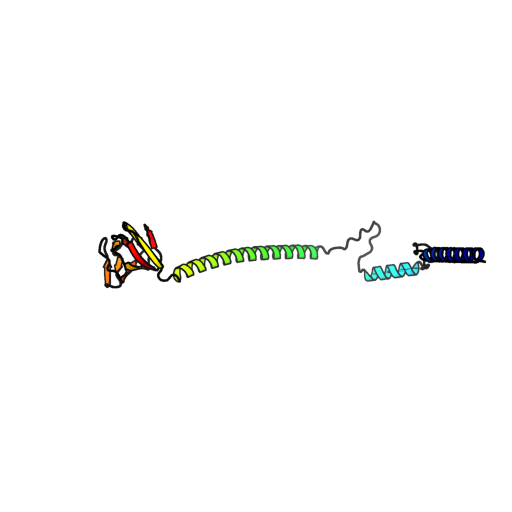20 O O . LEU A 1 176 ? -10.664 -9.177 12.138 1.00 98.12 176 LEU A O 1
ATOM 1324 N N . LEU A 1 177 ? -9.744 -7.161 11.742 1.00 98.31 177 LEU A N 1
ATOM 1325 C CA . LEU A 1 177 ? -10.857 -6.614 10.986 1.00 98.31 177 LEU A CA 1
ATOM 1326 C C . LEU A 1 177 ? -10.489 -6.508 9.509 1.00 98.31 177 LEU A C 1
ATOM 1328 O O . LEU A 1 177 ? -9.343 -6.214 9.170 1.00 98.31 177 LEU A O 1
ATOM 1332 N N . LEU A 1 178 ? -11.476 -6.703 8.641 1.00 97.88 178 LEU A N 1
ATOM 1333 C CA . LEU A 1 178 ? -11.325 -6.682 7.193 1.00 97.88 178 LEU A CA 1
ATOM 1334 C C . LEU A 1 178 ? -12.344 -5.736 6.561 1.00 97.88 178 LEU A C 1
ATOM 1336 O O . LEU A 1 178 ? -13.557 -5.851 6.764 1.00 97.88 178 LEU A O 1
ATOM 1340 N N . SER A 1 179 ? -11.847 -4.844 5.712 1.00 97.38 179 SER A N 1
ATOM 1341 C CA . SER A 1 179 ? -12.691 -4.058 4.825 1.00 97.38 179 SER A CA 1
ATOM 1342 C C . SER A 1 179 ? -12.918 -4.803 3.514 1.00 97.38 179 SER A C 1
ATOM 1344 O O . SER A 1 179 ? -11.990 -5.047 2.745 1.00 97.38 179 SER A O 1
ATOM 1346 N N . SER A 1 180 ? -14.167 -5.171 3.229 1.00 95.31 180 SER A N 1
ATOM 1347 C CA . SER A 1 180 ? -14.491 -5.896 1.992 1.00 95.31 180 SER A CA 1
ATOM 1348 C C . SER A 1 180 ? -14.444 -5.010 0.740 1.00 95.31 180 SER A C 1
ATOM 1350 O O . SER A 1 180 ? -14.246 -5.514 -0.365 1.00 95.31 180 SER A O 1
ATOM 1352 N N . ARG A 1 181 ? -14.642 -3.695 0.892 1.00 95.31 181 ARG A N 1
ATOM 1353 C CA . ARG A 1 181 ? -14.749 -2.717 -0.199 1.00 95.31 181 ARG A CA 1
ATOM 1354 C C . ARG A 1 181 ? -14.222 -1.360 0.254 1.00 95.31 181 ARG A C 1
ATOM 1356 O O . ARG A 1 181 ? -14.164 -1.073 1.440 1.00 95.31 181 ARG A O 1
ATOM 1363 N N . ALA A 1 182 ? -13.886 -0.502 -0.700 1.00 95.38 182 ALA A N 1
ATOM 1364 C CA . ALA A 1 182 ? -13.541 0.889 -0.431 1.00 95.38 182 ALA A CA 1
ATOM 1365 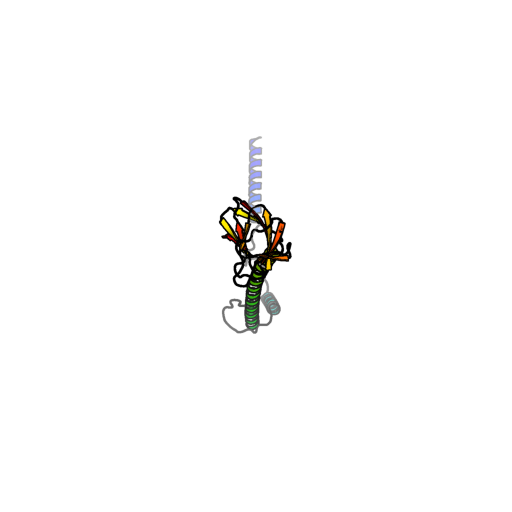C C . ALA A 1 182 ? -14.821 1.749 -0.350 1.00 95.38 182 ALA A C 1
ATOM 1367 O O . ALA A 1 182 ? -15.060 2.579 -1.219 1.00 95.38 182 ALA A O 1
ATOM 1368 N N . ASP A 1 183 ? -15.673 1.497 0.650 1.00 96.19 183 ASP A N 1
ATOM 1369 C CA . ASP A 1 183 ? -16.989 2.142 0.842 1.00 96.19 183 ASP A CA 1
ATOM 1370 C C . ASP A 1 183 ? -17.106 2.894 2.186 1.00 96.19 183 ASP A C 1
ATOM 1372 O O . ASP A 1 183 ? -18.202 3.057 2.719 1.00 96.19 183 ASP A O 1
ATOM 1376 N N . GLY A 1 184 ? -15.972 3.333 2.751 1.00 96.06 184 GLY A N 1
ATOM 1377 C CA . GLY A 1 184 ? -15.920 4.146 3.975 1.00 96.06 184 GLY A CA 1
ATOM 1378 C C . GLY A 1 184 ? -15.776 3.366 5.287 1.00 96.06 184 GLY A C 1
ATOM 1379 O O . GLY A 1 184 ? -15.861 3.962 6.360 1.00 96.06 184 GLY A O 1
ATOM 1380 N N . ARG A 1 185 ? -15.539 2.049 5.232 1.00 98.06 185 ARG A N 1
ATOM 1381 C CA . ARG A 1 185 ? -15.291 1.218 6.424 1.00 98.06 185 ARG A CA 1
ATOM 1382 C C . ARG A 1 185 ? -14.021 1.634 7.146 1.00 98.06 185 ARG A C 1
ATOM 1384 O O . ARG A 1 185 ? -13.029 2.001 6.519 1.00 98.06 185 ARG A O 1
ATOM 1391 N N . GLY A 1 186 ? -14.019 1.510 8.465 1.00 97.94 186 GLY A N 1
ATOM 1392 C CA . GLY A 1 186 ? -12.903 2.018 9.239 1.00 97.94 186 GLY A CA 1
ATOM 1393 C C . GLY A 1 186 ? -13.016 1.838 10.739 1.00 97.94 186 GLY A C 1
ATOM 1394 O O . GLY A 1 186 ? -13.895 1.152 11.254 1.00 97.94 186 GLY A O 1
ATOM 1395 N N . VAL A 1 187 ? -12.101 2.488 11.442 1.00 98.50 187 VAL A N 1
ATOM 1396 C CA . VAL A 1 187 ? -11.996 2.447 12.898 1.00 98.50 187 VAL A CA 1
ATOM 1397 C C . VAL A 1 187 ? -11.854 3.869 13.419 1.00 98.50 187 VAL A C 1
ATOM 1399 O O . VAL A 1 187 ? -11.010 4.617 12.937 1.00 98.50 187 VAL A O 1
ATOM 1402 N N . PHE A 1 188 ? -12.662 4.239 14.407 1.00 98.62 188 PHE A N 1
ATOM 1403 C CA . PHE A 1 188 ? -12.591 5.517 15.111 1.00 98.62 188 PHE A CA 1
ATOM 1404 C C . PHE A 1 188 ? -11.940 5.339 16.487 1.00 98.62 188 PHE A C 1
ATOM 1406 O O . PHE A 1 188 ? -12.197 4.350 17.177 1.00 98.62 188 PHE A O 1
ATOM 1413 N N . VAL A 1 189 ? -11.120 6.303 16.908 1.00 98.69 189 VAL A N 1
ATOM 1414 C CA . VAL A 1 189 ? -10.380 6.251 18.177 1.00 98.69 189 VAL A CA 1
ATOM 1415 C C . VAL A 1 189 ? -11.085 7.052 19.269 1.00 98.69 189 VAL A C 1
ATOM 1417 O O . VAL A 1 189 ? -11.207 8.275 19.190 1.00 98.69 189 VAL A O 1
ATOM 1420 N N . ALA A 1 190 ? -11.511 6.362 20.329 1.00 98.25 190 ALA A N 1
ATOM 1421 C CA . ALA A 1 190 ? -12.197 6.958 21.475 1.00 98.25 190 ALA A CA 1
ATOM 1422 C C . ALA A 1 190 ? -11.262 7.258 22.666 1.00 98.25 190 ALA A C 1
ATOM 1424 O O . ALA A 1 190 ? -11.523 8.198 23.424 1.00 98.25 190 ALA A O 1
ATOM 1425 N N . SER A 1 191 ? -10.180 6.488 22.831 1.00 98.06 191 SER A N 1
ATOM 1426 C CA . SER A 1 191 ? -9.151 6.708 23.861 1.00 98.06 191 SER A CA 1
ATOM 1427 C C . SER A 1 191 ? -8.114 7.754 23.447 1.00 98.06 191 SER A C 1
ATOM 1429 O O . SER A 1 191 ? -8.006 8.097 22.277 1.00 98.06 191 SER A O 1
ATOM 1431 N N . ASP A 1 192 ? -7.297 8.226 24.395 1.00 98.06 192 ASP A N 1
ATOM 1432 C CA . ASP A 1 192 ? -6.247 9.227 24.134 1.00 98.06 192 ASP A CA 1
ATOM 1433 C C . ASP A 1 192 ? -5.249 8.787 23.058 1.00 98.06 192 ASP A C 1
ATOM 1435 O O . ASP A 1 192 ? -4.854 9.599 22.223 1.00 98.06 192 ASP A O 1
ATOM 1439 N N . LYS A 1 193 ? -4.881 7.500 23.063 1.00 97.25 193 LYS A N 1
ATOM 1440 C CA . LYS A 1 193 ? -4.053 6.849 22.044 1.00 97.25 193 LYS A CA 1
ATOM 1441 C C . LYS A 1 193 ? -4.581 5.459 21.707 1.00 97.25 193 LYS A C 1
ATOM 1443 O O . L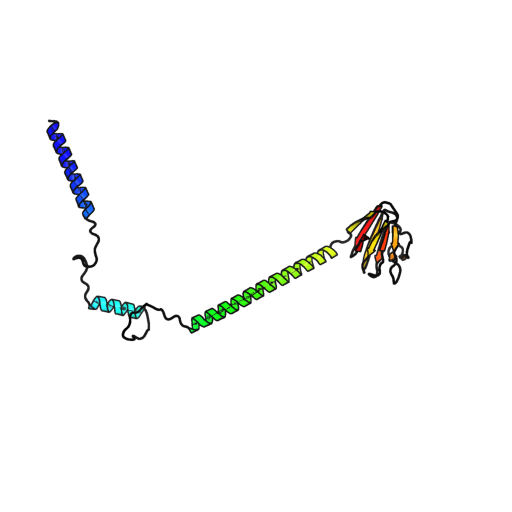YS A 1 193 ? -5.128 4.780 22.582 1.00 97.25 193 LYS A O 1
ATOM 1448 N N . ALA A 1 194 ? -4.372 5.032 20.469 1.00 98.25 194 ALA A N 1
ATOM 1449 C CA . ALA A 1 194 ? -4.590 3.672 19.996 1.00 98.25 194 ALA A CA 1
ATOM 1450 C C . ALA A 1 194 ? -3.485 3.264 19.014 1.00 98.25 194 ALA A C 1
ATOM 1452 O O . ALA A 1 194 ? -2.949 4.101 18.285 1.00 98.25 194 ALA A O 1
ATOM 1453 N N . PHE A 1 195 ? -3.156 1.974 19.005 1.00 97.75 195 PHE A N 1
ATOM 1454 C CA . PHE A 1 195 ? -2.133 1.406 18.130 1.00 97.75 195 PHE A CA 1
ATOM 1455 C C . PHE A 1 195 ? -2.728 0.306 17.263 1.00 97.75 195 PHE A C 1
ATOM 1457 O O . PHE A 1 195 ? -3.462 -0.562 17.745 1.00 97.75 195 PHE A O 1
ATOM 1464 N N . PHE A 1 196 ? -2.349 0.312 15.992 1.00 97.94 196 PHE A N 1
ATOM 1465 C CA . PHE A 1 196 ? -2.855 -0.590 14.971 1.00 97.94 196 PHE A CA 1
ATOM 1466 C C . PHE A 1 196 ? -1.712 -1.276 14.244 1.00 97.94 196 PHE A C 1
ATOM 1468 O O . PHE A 1 196 ? -0.632 -0.711 14.082 1.00 97.94 196 PHE A O 1
ATOM 1475 N N . LEU A 1 197 ? -1.987 -2.483 13.767 1.00 97.50 197 LEU A N 1
ATOM 1476 C CA . LEU A 1 197 ? -1.255 -3.090 12.667 1.00 97.50 197 LEU A CA 1
ATOM 1477 C C . LEU A 1 197 ? -2.168 -3.072 11.446 1.00 97.50 197 LEU A C 1
ATOM 1479 O O . LEU A 1 197 ? -3.250 -3.651 11.501 1.00 97.50 197 LEU A O 1
ATOM 1483 N N . ILE A 1 198 ? -1.756 -2.407 10.370 1.00 96.12 198 ILE A N 1
ATOM 1484 C CA . ILE A 1 198 ? -2.567 -2.260 9.154 1.00 96.12 198 ILE A CA 1
ATOM 1485 C C . ILE A 1 198 ? -1.851 -2.909 7.977 1.00 96.12 198 ILE A C 1
ATOM 1487 O O . ILE A 1 198 ? -0.650 -2.720 7.811 1.00 96.12 198 ILE A O 1
ATOM 1491 N N . ARG A 1 199 ? -2.588 -3.668 7.166 1.00 94.19 199 ARG A N 1
ATOM 1492 C CA . ARG A 1 199 ? -2.124 -4.222 5.891 1.00 94.19 199 ARG A CA 1
ATOM 1493 C C . ARG A 1 199 ? -3.036 -3.740 4.768 1.00 94.19 199 ARG A C 1
ATOM 1495 O O . ARG A 1 199 ? -4.257 -3.822 4.886 1.00 94.19 199 ARG A O 1
ATOM 1502 N N . GLY A 1 200 ? -2.448 -3.273 3.669 1.00 92.00 200 GLY A N 1
ATOM 1503 C CA . GLY A 1 200 ? -3.180 -2.710 2.531 1.00 92.00 200 GLY A CA 1
ATOM 1504 C C . GLY A 1 200 ? -3.386 -1.194 2.620 1.00 92.00 200 GLY A C 1
ATOM 1505 O O . GLY A 1 200 ? -2.809 -0.512 3.462 1.00 92.00 200 GLY A O 1
ATOM 1506 N N . SER A 1 201 ? -4.195 -0.646 1.711 1.00 92.50 201 SER A N 1
ATOM 1507 C CA . SER A 1 201 ? -4.434 0.802 1.609 1.00 92.50 201 SER A CA 1
ATOM 1508 C C . SER A 1 201 ? -5.309 1.344 2.744 1.00 92.50 201 SER A C 1
ATOM 1510 O O . SER A 1 201 ? -6.337 0.748 3.073 1.00 92.50 201 SER A O 1
ATOM 1512 N N . TYR A 1 202 ? -4.950 2.498 3.300 1.00 95.25 202 TYR A N 1
ATOM 1513 C CA . TYR A 1 202 ? -5.750 3.202 4.301 1.00 95.25 202 TYR A CA 1
ATOM 1514 C C . TYR A 1 202 ? -5.523 4.717 4.228 1.00 95.25 202 TYR A C 1
ATOM 1516 O O . TYR A 1 202 ? -4.561 5.191 3.625 1.00 95.25 202 TYR A O 1
ATOM 1524 N N . THR A 1 203 ? -6.415 5.486 4.842 1.00 95.44 203 THR A N 1
ATOM 1525 C CA . THR A 1 203 ? -6.271 6.932 5.052 1.00 95.44 203 THR A CA 1
ATOM 1526 C C . THR A 1 203 ? -6.551 7.250 6.513 1.00 95.44 203 THR A C 1
ATOM 1528 O O . THR A 1 203 ? -7.398 6.613 7.136 1.00 95.44 203 THR A O 1
ATOM 1531 N N . VAL A 1 204 ? -5.805 8.204 7.063 1.00 95.94 204 VAL A N 1
ATOM 1532 C CA . VAL A 1 204 ? -6.001 8.719 8.419 1.00 95.94 204 VAL A CA 1
ATOM 1533 C C . VAL A 1 204 ? -6.670 10.084 8.320 1.00 95.94 204 VAL A C 1
ATOM 1535 O O . VAL A 1 204 ? -6.199 10.933 7.564 1.00 95.94 204 VAL A O 1
ATOM 1538 N N . GLU A 1 205 ? -7.735 10.281 9.094 1.00 92.56 205 GLU A N 1
ATOM 1539 C CA . GLU A 1 205 ? -8.503 11.531 9.200 1.00 92.56 205 GLU A CA 1
ATOM 1540 C C . GLU A 1 205 ? -8.645 11.976 10.658 1.00 92.56 205 GLU A C 1
ATOM 1542 O O . GLU A 1 205 ? -8.745 11.093 11.545 1.00 92.56 205 GLU A O 1
#

Foldseek 3Di:
DVVVVVVVVVVVVVVVVVVVVVVVVVCPPDDPPDPPDDDDDPVVVVVVVVVVVVVVDDDDDDDDDDDPPDDPPPVVVVVVVVVVVVVVVVVVVVVVVVVVVVVVVVVVVVVVVVLQVCAWDKDKDFAFKKKFAAAFKKKAWADAKKAKDQFPVFAWAFPPVRDGGYGGHIDDHRTMTTDNHNRGIIMHGHHGMTMMTMRHDMDMD

pLDDT: mean 84.04, std 16.9, range [39.97, 98.69]

Nearest PDB structures (foldseek):
  3ksc-assembly2_E  TM=6.064E-01  e=5.720E-03  Pisum sativum
  1nzc-assembly2_C  TM=5.588E-01  e=2.049E-02  Streptococcus suis
  4ccl-assembly1_B  TM=4.767E-01  e=9.356E-02  Escherichia coli
  3ejk-assembly1_A-2  TM=4.996E-01  e=1.940E-01  Oleidesulfovibrio alaskensis G20
  7nzq-assembly1_AAA  TM=4.941E-01  e=8.858E-01  Thermofilum sp. ex4484_79

Sequence (205 aa):
MRKKRRVLYVAFLLMAVVTAFTAAQAATSAQPGSEFDPLVTKSYVDEQIQLLTSKIGTGTPSTGGTSTGTGTVDEQVLNNIRTDVRDLINLTIDAFTRIDSLERQNIELIRRIEALEQGFVVVELSKGQKVILGAGSEILVRSGETTAISGELGGLADVTSAQDLTNGMKITNQHLLLSSRADGRGVFVASDKAFFLIRGSYTVE

Mean predicted aligned error: 18.5 Å